Protein AF-A0A6G2VXE1-F1 (afdb_monomer)

Radius of gyration: 20.21 Å; Cα contacts (8 Å, |Δi|>4): 281; chains: 1; bounding box: 48×48×53 Å

Structure (mmCIF, N/CA/C/O backbone):
data_AF-A0A6G2VXE1-F1
#
_entry.id   AF-A0A6G2VXE1-F1
#
loop_
_atom_site.group_PDB
_atom_site.id
_atom_site.type_symbol
_atom_site.label_atom_id
_atom_site.label_alt_id
_atom_site.label_comp_id
_atom_site.label_asym_id
_atom_site.label_entity_id
_atom_site.label_seq_id
_atom_site.pdbx_PDB_ins_code
_atom_site.Cartn_x
_atom_site.Cartn_y
_atom_site.Cartn_z
_atom_site.occupancy
_atom_site.B_iso_or_equiv
_atom_site.auth_seq_id
_atom_site.auth_comp_id
_atom_site.auth_asym_id
_atom_site.auth_atom_id
_atom_site.pdbx_PDB_model_num
ATOM 1 N N . MET A 1 1 ? -18.120 14.292 2.984 1.00 93.12 1 MET A N 1
ATOM 2 C CA . MET A 1 1 ? -17.518 12.989 2.644 1.00 93.12 1 MET A CA 1
ATOM 3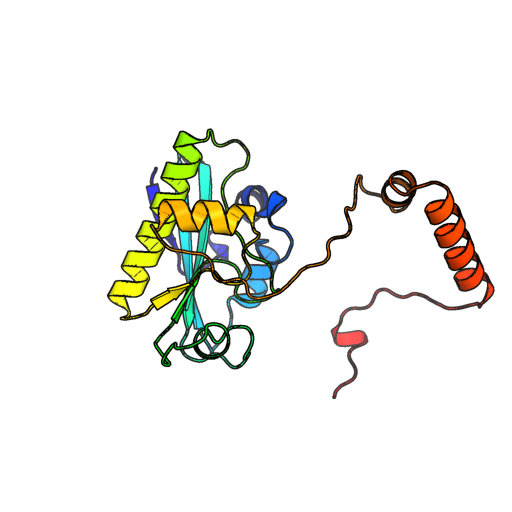 C C . MET A 1 1 ? -18.255 11.910 3.409 1.00 93.12 1 MET A C 1
ATOM 5 O O . MET A 1 1 ? -18.663 12.168 4.535 1.00 93.12 1 MET A O 1
ATOM 9 N N . ILE A 1 2 ? -18.462 10.750 2.797 1.00 96.94 2 ILE A N 1
ATOM 10 C CA . ILE A 1 2 ? -19.141 9.602 3.404 1.00 96.94 2 ILE A CA 1
ATOM 11 C C . ILE A 1 2 ? -18.109 8.487 3.553 1.00 96.94 2 ILE A C 1
ATOM 13 O O . ILE A 1 2 ? -17.524 8.064 2.559 1.00 96.94 2 ILE A O 1
ATOM 17 N N . LEU A 1 3 ? -17.881 8.041 4.788 1.00 98.12 3 LEU A N 1
ATOM 18 C CA . LEU A 1 3 ? -17.031 6.896 5.104 1.00 98.12 3 LEU A CA 1
ATOM 19 C C . LEU A 1 3 ? -17.885 5.623 5.158 1.00 98.12 3 LEU A C 1
ATOM 21 O O . LEU A 1 3 ? -18.927 5.601 5.810 1.00 98.12 3 LEU A O 1
ATOM 25 N N . THR A 1 4 ? -17.414 4.562 4.513 1.00 98.12 4 THR A N 1
ATOM 26 C CA . THR A 1 4 ? -18.026 3.224 4.529 1.00 98.12 4 THR A CA 1
ATOM 27 C C . THR A 1 4 ? -16.961 2.159 4.773 1.00 98.12 4 THR A C 1
ATOM 29 O O . THR A 1 4 ? -15.791 2.378 4.457 1.00 98.12 4 THR A O 1
ATOM 32 N N . LEU A 1 5 ? -17.359 1.024 5.354 1.00 98.31 5 LEU A N 1
ATOM 33 C CA . LEU A 1 5 ? -16.494 -0.133 5.584 1.00 98.31 5 LEU A CA 1
ATOM 34 C C . LEU A 1 5 ? -17.101 -1.363 4.920 1.00 98.31 5 LEU A C 1
ATOM 36 O O . LEU A 1 5 ? -18.142 -1.835 5.376 1.00 98.31 5 LEU A O 1
ATOM 40 N N . LEU A 1 6 ? -16.421 -1.919 3.925 1.00 98.06 6 LEU A N 1
ATOM 41 C CA . LEU A 1 6 ? -16.828 -3.156 3.254 1.00 98.06 6 LEU A CA 1
ATOM 42 C C . LEU A 1 6 ? -16.013 -4.345 3.764 1.00 98.06 6 LEU A C 1
ATOM 44 O O . LEU A 1 6 ? -14.920 -4.160 4.312 1.00 98.06 6 LEU A O 1
ATOM 48 N N . ASP A 1 7 ? -16.567 -5.545 3.627 1.00 97.56 7 ASP A N 1
ATOM 49 C CA . ASP A 1 7 ? -15.892 -6.804 3.964 1.00 97.56 7 ASP A CA 1
ATOM 50 C C . ASP A 1 7 ? -15.227 -7.432 2.725 1.00 97.56 7 ASP A C 1
ATOM 52 O O . ASP A 1 7 ? -14.240 -8.153 2.867 1.00 97.56 7 ASP A O 1
ATOM 56 N N . ASP A 1 8 ? -15.713 -7.114 1.519 1.00 97.44 8 ASP A N 1
ATOM 57 C CA . ASP A 1 8 ? -15.210 -7.670 0.263 1.00 97.44 8 ASP A CA 1
ATOM 58 C C . ASP A 1 8 ? -14.814 -6.568 -0.733 1.00 97.44 8 ASP A C 1
ATOM 60 O O . ASP A 1 8 ? -15.597 -5.677 -1.067 1.00 97.44 8 ASP A O 1
ATOM 64 N N . LEU A 1 9 ? -13.580 -6.628 -1.243 1.00 97.69 9 LEU A N 1
ATOM 65 C CA . LEU A 1 9 ? -13.091 -5.702 -2.264 1.00 97.69 9 LEU A CA 1
ATOM 66 C C . LEU A 1 9 ? -13.820 -5.862 -3.605 1.00 97.69 9 LEU A C 1
ATOM 68 O O . LEU A 1 9 ? -13.831 -4.926 -4.409 1.00 97.69 9 LEU A O 1
ATOM 72 N N . ALA A 1 10 ? -14.430 -7.023 -3.860 1.00 97.06 10 ALA A N 1
ATOM 73 C CA . ALA A 1 10 ? -15.220 -7.265 -5.067 1.00 97.06 10 ALA A CA 1
ATOM 74 C C . ALA A 1 10 ? -16.456 -6.351 -5.166 1.00 97.06 10 ALA A C 1
ATOM 76 O O . ALA A 1 10 ? -16.963 -6.129 -6.264 1.00 97.06 10 ALA A O 1
ATOM 77 N N . GLU A 1 11 ? -16.905 -5.778 -4.045 1.00 97.12 11 GLU A N 1
ATOM 78 C CA . GLU A 1 11 ? -17.983 -4.782 -4.001 1.00 97.12 11 GLU A CA 1
ATOM 79 C C . GLU A 1 11 ? -17.555 -3.406 -4.549 1.00 97.12 11 GLU A C 1
ATOM 81 O O . GLU A 1 11 ? -18.389 -2.519 -4.730 1.00 97.12 11 GLU A O 1
ATOM 86 N N . VAL A 1 12 ? -16.263 -3.212 -4.832 1.00 96.62 12 VAL A N 1
ATOM 87 C CA . VAL A 1 12 ? -15.692 -1.954 -5.324 1.00 96.62 12 VAL A CA 1
ATOM 88 C C . VAL A 1 12 ? -15.218 -2.126 -6.761 1.00 96.62 12 VAL A C 1
ATOM 90 O O . VAL A 1 12 ? -14.523 -3.087 -7.094 1.00 96.62 12 VAL A O 1
ATOM 93 N N . SER A 1 13 ? -15.534 -1.157 -7.622 1.00 96.88 13 SER A N 1
ATOM 94 C CA . SER A 1 13 ? -15.038 -1.133 -8.998 1.00 96.88 13 SER A CA 1
ATOM 95 C C . SER A 1 13 ? -13.508 -1.096 -9.035 1.00 96.88 13 SER A C 1
ATOM 97 O O . SER A 1 13 ? -12.883 -0.175 -8.504 1.00 96.88 13 SER A O 1
ATOM 99 N N . ALA A 1 14 ? -12.901 -2.055 -9.740 1.00 97.50 14 ALA A N 1
ATOM 100 C CA . ALA A 1 14 ? -11.457 -2.076 -9.962 1.00 97.50 14 ALA A CA 1
ATOM 101 C C . ALA A 1 14 ? -10.963 -0.797 -10.652 1.00 97.50 14 ALA A C 1
ATOM 103 O O . ALA A 1 14 ? -9.926 -0.259 -10.281 1.00 97.50 14 ALA A O 1
ATOM 104 N N . ALA A 1 15 ? -11.739 -0.265 -11.603 1.00 96.81 15 ALA A N 1
ATOM 105 C CA . ALA A 1 15 ? -11.384 0.961 -12.310 1.00 96.81 15 ALA A CA 1
ATOM 106 C C . ALA A 1 15 ? -11.363 2.182 -11.376 1.00 96.81 15 ALA A C 1
ATOM 108 O O . ALA A 1 15 ? -10.460 3.008 -11.474 1.00 96.81 15 ALA A O 1
ATOM 109 N N . GLU A 1 16 ? -12.326 2.296 -10.455 1.00 96.25 16 GLU A N 1
ATOM 110 C CA . GLU A 1 16 ? -12.364 3.406 -9.493 1.00 96.25 16 GLU A CA 1
ATOM 111 C C . GLU A 1 16 ? -11.259 3.282 -8.443 1.00 96.25 16 GLU A C 1
ATOM 113 O O . GLU A 1 16 ? -10.602 4.269 -8.110 1.00 96.25 16 GLU A O 1
ATOM 118 N N . TRP A 1 17 ? -11.011 2.064 -7.960 1.00 98.00 17 TRP A N 1
ATOM 119 C CA . TRP A 1 17 ? -9.930 1.786 -7.021 1.00 98.00 17 TRP A CA 1
ATOM 120 C C . TRP A 1 17 ? -8.553 2.083 -7.631 1.00 98.00 17 TRP A C 1
ATOM 122 O O . TRP A 1 17 ? -7.724 2.760 -7.017 1.00 98.00 17 TRP A O 1
ATOM 132 N N . ASP A 1 18 ? -8.311 1.624 -8.860 1.00 97.19 18 ASP A N 1
ATOM 133 C CA . ASP A 1 18 ? -7.010 1.758 -9.518 1.00 97.19 18 ASP A CA 1
ATOM 134 C C . ASP A 1 18 ? -6.685 3.212 -9.901 1.00 97.19 18 ASP A C 1
ATOM 136 O O . ASP A 1 18 ? -5.509 3.571 -9.979 1.00 97.19 18 ASP A O 1
ATOM 140 N N . VAL A 1 19 ? -7.688 4.094 -10.029 1.00 96.12 19 VAL A N 1
ATOM 141 C CA . VAL A 1 19 ? -7.456 5.550 -10.108 1.00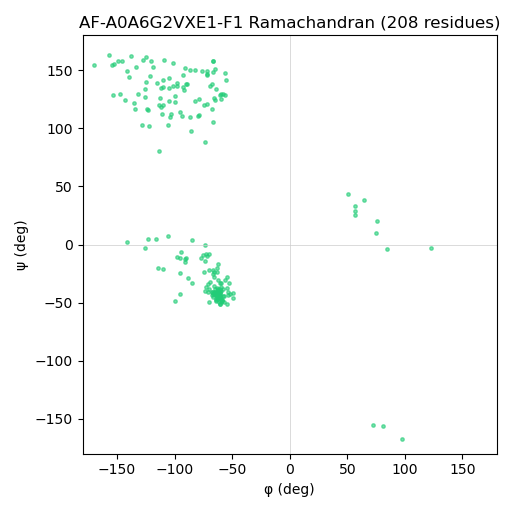 96.12 19 VAL A CA 1
ATOM 142 C C . VAL A 1 19 ? -6.766 6.071 -8.844 1.00 96.12 19 VAL A C 1
ATOM 144 O O . VAL A 1 19 ? -5.886 6.931 -8.942 1.00 96.12 19 VAL A O 1
ATOM 147 N N . LEU A 1 20 ? -7.121 5.554 -7.663 1.00 96.62 20 LEU A N 1
ATOM 148 C CA . LEU A 1 20 ? -6.436 5.914 -6.420 1.00 96.62 20 LEU A CA 1
ATOM 149 C C . LEU A 1 20 ? -5.043 5.274 -6.331 1.00 96.62 20 LEU A C 1
ATOM 151 O O . LEU A 1 20 ? -4.100 5.916 -5.870 1.00 96.62 20 LEU A O 1
ATOM 155 N N . ALA A 1 21 ? -4.914 4.015 -6.761 1.00 94.88 21 ALA A N 1
ATOM 156 C CA . ALA A 1 21 ? -3.673 3.241 -6.663 1.00 94.88 21 ALA A CA 1
ATOM 157 C C . ALA A 1 21 ? -2.609 3.615 -7.711 1.00 94.88 21 ALA A C 1
ATOM 159 O O . ALA A 1 21 ? -1.449 3.220 -7.582 1.00 94.88 21 ALA A O 1
ATOM 160 N N . ALA A 1 22 ? -2.964 4.402 -8.731 1.00 87.88 22 ALA A N 1
ATOM 161 C CA . ALA A 1 22 ? -2.069 4.766 -9.831 1.00 87.88 22 ALA A CA 1
ATOM 162 C C . ALA A 1 22 ? -0.727 5.369 -9.371 1.00 87.88 22 ALA A C 1
ATOM 164 O O . ALA A 1 22 ? 0.300 5.143 -10.008 1.00 87.88 22 ALA A O 1
ATOM 165 N N . SER A 1 23 ? -0.717 6.115 -8.261 1.00 80.81 23 SER A N 1
ATOM 166 C CA . SER A 1 23 ? 0.495 6.737 -7.704 1.00 80.81 23 SER A CA 1
ATOM 167 C C . SER A 1 23 ? 1.237 5.870 -6.681 1.00 80.81 23 SER A C 1
ATOM 169 O O . SER A 1 23 ? 2.370 6.194 -6.323 1.00 80.81 23 SER A O 1
ATOM 171 N N . THR A 1 24 ? 0.625 4.784 -6.206 1.00 82.81 24 THR A N 1
ATOM 172 C CA . THR A 1 24 ? 1.149 3.943 -5.117 1.00 82.81 24 THR A CA 1
ATOM 173 C C . THR A 1 24 ? 1.620 2.569 -5.603 1.00 82.81 24 THR A C 1
ATOM 175 O O . THR A 1 24 ? 2.484 1.959 -4.974 1.00 82.81 24 THR A O 1
ATOM 178 N N . GLY A 1 25 ? 1.144 2.126 -6.771 1.00 86.50 25 GLY A N 1
ATOM 179 C CA . GLY A 1 25 ? 1.689 0.997 -7.520 1.00 86.50 25 GLY A CA 1
ATOM 180 C C . GLY A 1 25 ? 0.957 -0.331 -7.314 1.00 86.50 25 GLY A C 1
ATOM 181 O O . GLY A 1 25 ? -0.147 -0.403 -6.778 1.00 86.50 25 GLY A O 1
ATOM 182 N N . LEU A 1 26 ? 1.590 -1.414 -7.781 1.00 92.19 26 LEU A N 1
ATOM 183 C CA . LEU A 1 26 ? 0.997 -2.755 -7.882 1.00 92.19 26 LEU A CA 1
ATOM 184 C C . LEU A 1 26 ? 0.394 -3.260 -6.565 1.00 92.19 26 LEU A C 1
ATOM 186 O O . LEU A 1 26 ? -0.700 -3.816 -6.580 1.00 92.19 26 LEU A O 1
ATOM 190 N N . TYR A 1 27 ? 1.086 -3.064 -5.443 1.00 95.06 27 TYR A N 1
ATOM 191 C CA . TYR A 1 27 ? 0.739 -3.685 -4.159 1.00 95.06 27 TYR A CA 1
ATOM 192 C C . TYR A 1 27 ? -0.513 -3.114 -3.487 1.00 95.06 27 TYR A C 1
ATOM 194 O O . TYR A 1 27 ? -1.015 -3.679 -2.515 1.00 95.06 27 TYR A O 1
ATOM 202 N N . LEU A 1 28 ? -1.028 -2.009 -4.019 1.00 96.19 28 LEU A N 1
ATOM 203 C CA . LEU A 1 28 ? -2.309 -1.431 -3.637 1.00 96.19 28 LEU A CA 1
ATOM 204 C C . LEU A 1 28 ? -3.319 -1.440 -4.789 1.00 96.19 28 LEU A C 1
ATOM 206 O O . LEU A 1 28 ? -4.412 -0.914 -4.616 1.00 96.19 28 LEU A O 1
ATOM 210 N N . SER A 1 29 ? -2.988 -2.033 -5.941 1.00 97.00 29 SER A N 1
ATOM 211 C CA . SER A 1 29 ? -3.958 -2.224 -7.026 1.00 97.00 29 SER A CA 1
ATOM 212 C C . SER A 1 29 ? -5.078 -3.167 -6.597 1.00 97.00 29 SER A C 1
ATOM 214 O O . SER A 1 29 ? -4.860 -4.076 -5.786 1.00 97.00 29 SER A O 1
ATOM 216 N N . HIS A 1 30 ? -6.261 -2.982 -7.181 1.00 98.00 30 HIS A N 1
ATOM 217 C CA . HIS A 1 30 ? -7.447 -3.775 -6.860 1.00 98.00 30 HIS A CA 1
ATOM 218 C C . HIS A 1 30 ? -7.171 -5.273 -7.010 1.00 98.00 30 HIS A C 1
ATOM 220 O O . HIS A 1 30 ? -7.325 -6.040 -6.063 1.00 98.00 30 HIS A O 1
ATOM 226 N N . ARG A 1 31 ? -6.626 -5.672 -8.166 1.00 96.44 31 ARG A N 1
ATOM 227 C CA . ARG A 1 31 ? -6.310 -7.075 -8.478 1.00 96.44 31 ARG A CA 1
ATOM 228 C C . ARG A 1 31 ? -5.319 -7.718 -7.506 1.00 96.44 31 ARG A C 1
ATOM 230 O O . ARG A 1 31 ? -5.445 -8.904 -7.217 1.00 96.44 31 ARG A O 1
ATOM 237 N N . TRP A 1 32 ? -4.328 -6.965 -7.020 1.00 96.62 32 TRP A N 1
ATOM 238 C CA . TRP A 1 32 ? -3.351 -7.492 -6.066 1.00 96.62 32 TRP A CA 1
ATOM 239 C C . TRP A 1 32 ? -4.017 -7.719 -4.716 1.00 96.62 32 TRP A C 1
ATOM 241 O O . TRP A 1 32 ? -3.934 -8.809 -4.161 1.00 96.62 32 TRP A O 1
ATOM 251 N N . LEU A 1 33 ? -4.738 -6.716 -4.215 1.00 97.25 33 LEU A N 1
ATOM 252 C CA . LEU A 1 33 ? -5.429 -6.815 -2.934 1.00 97.25 33 LEU A CA 1
ATOM 253 C C . LEU A 1 33 ? -6.515 -7.898 -2.946 1.00 97.25 33 LEU A C 1
ATOM 255 O O . LEU A 1 33 ? -6.628 -8.629 -1.968 1.00 97.25 33 LEU A O 1
ATOM 259 N N . ALA A 1 34 ? -7.240 -8.063 -4.055 1.00 97.25 34 ALA A N 1
ATOM 260 C CA . ALA A 1 34 ? -8.223 -9.131 -4.225 1.00 97.25 34 ALA A CA 1
ATOM 261 C C . ALA A 1 34 ? -7.571 -10.523 -4.160 1.00 97.25 34 ALA A C 1
ATOM 263 O O . ALA A 1 34 ? -8.094 -11.419 -3.503 1.00 97.25 34 ALA A O 1
ATOM 264 N N . ALA A 1 35 ? -6.394 -10.699 -4.773 1.00 95.00 35 ALA A N 1
ATOM 265 C CA . ALA A 1 35 ? -5.638 -11.949 -4.680 1.00 95.00 35 ALA A CA 1
ATOM 266 C C . ALA A 1 35 ? -5.124 -12.231 -3.254 1.00 95.00 35 ALA A C 1
ATOM 268 O O . ALA A 1 35 ? -4.974 -13.391 -2.877 1.00 95.00 35 ALA A O 1
ATOM 269 N N . GLN A 1 36 ? -4.878 -11.184 -2.457 1.00 94.25 36 GLN A N 1
ATOM 270 C CA . GLN A 1 36 ? -4.427 -11.301 -1.067 1.00 94.25 36 GLN A CA 1
ATOM 271 C C . GLN A 1 36 ? -5.561 -11.374 -0.033 1.00 94.25 36 GLN A C 1
ATOM 273 O O . GLN A 1 36 ? -5.274 -11.659 1.128 1.00 94.25 36 GLN A O 1
ATOM 278 N N . GLN A 1 37 ? -6.812 -11.094 -0.412 1.00 95.88 37 GLN A N 1
ATOM 279 C CA . GLN A 1 37 ? -7.956 -11.061 0.507 1.00 95.88 37 GLN A CA 1
ATOM 280 C C . GLN A 1 37 ? -8.216 -12.419 1.190 1.00 95.88 37 GLN A C 1
ATOM 282 O O . GLN A 1 37 ? -8.466 -12.417 2.398 1.00 95.88 37 GLN A O 1
ATOM 287 N N . PRO A 1 38 ? -8.126 -13.578 0.499 1.00 94.88 38 PRO A N 1
ATOM 288 C CA . PRO A 1 38 ? -8.213 -14.882 1.150 1.00 94.88 38 PRO A CA 1
ATOM 289 C C . PRO A 1 38 ? -6.927 -15.181 1.938 1.00 94.88 38 PRO A C 1
ATOM 291 O O . PRO A 1 38 ? -5.989 -15.791 1.427 1.00 94.88 38 PRO A O 1
ATOM 294 N N . ASP A 1 39 ? -6.873 -14.754 3.199 1.00 93.62 39 ASP A N 1
ATOM 295 C CA . ASP A 1 39 ? -5.738 -15.005 4.092 1.00 93.62 39 ASP A CA 1
ATOM 296 C C . ASP A 1 39 ? -6.237 -15.474 5.475 1.00 93.62 39 ASP A C 1
ATOM 298 O O . ASP A 1 39 ? -6.902 -14.714 6.175 1.00 93.62 39 ASP A O 1
ATOM 302 N N . PRO A 1 40 ? -5.919 -16.705 5.923 1.00 95.69 40 PRO A N 1
ATOM 303 C CA . PRO A 1 40 ? -6.376 -17.217 7.220 1.00 95.69 40 PRO A CA 1
ATOM 304 C C . PRO A 1 40 ? -5.706 -16.532 8.422 1.00 95.69 40 PRO A C 1
ATOM 306 O O . PRO A 1 40 ? -6.073 -16.793 9.566 1.00 95.69 40 PRO A O 1
ATOM 309 N N . THR A 1 41 ? -4.697 -15.691 8.189 1.00 97.00 41 THR A N 1
ATOM 310 C CA . THR A 1 41 ? -3.886 -15.066 9.240 1.00 97.00 41 THR A CA 1
ATOM 311 C C . THR A 1 41 ? -4.370 -13.662 9.624 1.00 97.00 41 THR A C 1
ATOM 313 O O . THR A 1 41 ? -3.949 -13.122 10.650 1.00 97.00 41 THR A O 1
ATOM 316 N N . ALA A 1 42 ? -5.275 -13.065 8.844 1.00 97.06 42 ALA A N 1
ATOM 317 C CA . ALA A 1 42 ? -5.852 -11.757 9.134 1.00 97.06 42 ALA A CA 1
ATOM 318 C C . ALA A 1 42 ? -7.255 -11.605 8.541 1.00 97.06 42 ALA A C 1
ATOM 320 O O . ALA A 1 42 ? -7.586 -12.201 7.524 1.00 97.06 42 ALA A O 1
ATOM 321 N N . ARG A 1 43 ? -8.055 -10.723 9.136 1.00 96.88 43 ARG A N 1
ATOM 322 C CA . ARG A 1 43 ? -9.332 -10.274 8.567 1.00 96.88 43 ARG A CA 1
ATOM 323 C C . ARG A 1 43 ? -9.169 -8.871 8.018 1.00 96.88 43 ARG A C 1
ATOM 325 O O . ARG A 1 43 ? -8.590 -8.027 8.695 1.00 96.88 43 ARG A O 1
ATOM 332 N N . VAL A 1 44 ? -9.677 -8.611 6.821 1.00 98.19 44 VAL A N 1
ATOM 333 C CA . VAL A 1 44 ? -9.582 -7.297 6.181 1.00 98.19 44 VAL A CA 1
ATOM 334 C C . VAL A 1 44 ? -10.942 -6.616 6.122 1.00 98.19 44 VAL A C 1
ATOM 336 O O . VAL A 1 44 ? -11.961 -7.260 5.901 1.00 98.19 44 VAL A O 1
ATOM 339 N N . ARG A 1 45 ? -10.940 -5.301 6.331 1.00 98.25 45 ARG A N 1
ATOM 340 C CA . ARG A 1 45 ? -12.040 -4.394 5.995 1.00 98.25 45 ARG A CA 1
ATOM 341 C C . ARG A 1 45 ? -11.534 -3.342 5.033 1.00 98.25 45 ARG A C 1
ATOM 343 O O . ARG A 1 45 ? -10.404 -2.885 5.171 1.00 98.25 45 ARG A O 1
ATOM 350 N N . TYR A 1 46 ? -12.366 -2.904 4.107 1.00 98.50 46 TYR A N 1
ATOM 351 C CA . TYR A 1 46 ? -12.012 -1.849 3.164 1.00 98.50 46 TYR A CA 1
ATOM 352 C C . TYR A 1 46 ? -12.700 -0.559 3.588 1.00 98.50 46 TYR A C 1
ATOM 354 O O . TYR A 1 46 ? -13.921 -0.454 3.505 1.00 98.50 46 TYR A O 1
ATOM 362 N N . ALA A 1 47 ? -11.928 0.410 4.079 1.00 98.69 47 ALA A N 1
ATOM 363 C CA . ALA A 1 47 ? -12.417 1.758 4.335 1.00 98.69 47 ALA A CA 1
ATOM 364 C C . ALA A 1 47 ? -12.472 2.526 3.019 1.00 98.69 47 ALA A C 1
ATOM 366 O O . ALA A 1 47 ? -11.457 2.618 2.330 1.00 98.69 47 ALA A O 1
ATOM 367 N N . LEU A 1 48 ? -13.634 3.086 2.687 1.00 98.56 48 LEU A N 1
ATOM 368 C CA . LEU A 1 48 ? -13.840 3.899 1.490 1.00 98.56 48 LEU A CA 1
ATOM 369 C C . LEU A 1 48 ? -14.433 5.245 1.861 1.00 98.56 48 LEU A C 1
ATOM 371 O O . LEU A 1 48 ? -15.415 5.317 2.603 1.00 98.56 48 LEU A O 1
ATOM 375 N N . VAL A 1 49 ? -13.867 6.300 1.291 1.00 98.62 49 VAL A N 1
ATOM 376 C CA . VAL A 1 49 ? -14.344 7.670 1.443 1.00 98.62 49 VAL A CA 1
ATOM 377 C C . VAL A 1 49 ? -14.890 8.132 0.104 1.00 98.62 49 VAL A C 1
ATOM 379 O O . VAL A 1 49 ? -14.148 8.227 -0.874 1.00 98.62 49 VAL A O 1
ATOM 382 N N . HIS A 1 50 ? -16.180 8.449 0.080 1.00 98.06 50 HIS A N 1
ATOM 383 C CA . HIS A 1 50 ? -16.856 9.000 -1.085 1.00 98.06 50 HIS A CA 1
ATOM 384 C C . HIS A 1 50 ? -17.122 10.496 -0.919 1.00 98.06 50 HIS A C 1
ATOM 386 O O . HIS A 1 50 ? -17.475 10.979 0.164 1.00 98.06 50 HIS A O 1
ATOM 392 N N . ASP A 1 51 ? -16.995 11.234 -2.014 1.00 96.44 51 ASP A N 1
ATOM 393 C CA . ASP A 1 51 ? -17.324 12.651 -2.101 1.00 96.44 51 ASP A CA 1
ATOM 394 C C . ASP A 1 51 ? -18.117 12.928 -3.376 1.00 96.44 51 ASP A C 1
ATOM 396 O O . ASP A 1 51 ? -17.669 12.600 -4.472 1.00 96.44 51 ASP A O 1
ATOM 400 N N . GLY A 1 52 ? -19.329 13.471 -3.238 1.00 92.94 52 GLY A N 1
ATOM 401 C CA . GLY A 1 52 ? -20.229 13.668 -4.380 1.00 92.94 52 GLY A CA 1
ATOM 402 C C . GLY A 1 52 ? -20.534 12.383 -5.166 1.00 92.94 52 GLY A C 1
ATOM 403 O O . GLY A 1 52 ? -20.752 12.453 -6.368 1.00 92.94 52 GLY A O 1
ATOM 404 N N . GLY A 1 53 ? -20.501 11.215 -4.513 1.00 92.06 53 GLY A N 1
ATOM 405 C CA . GLY A 1 53 ? -20.694 9.908 -5.155 1.00 92.06 53 GLY A CA 1
ATOM 406 C C . GLY A 1 53 ? -19.437 9.304 -5.789 1.00 92.06 53 GLY A C 1
ATOM 407 O O . GLY A 1 53 ? -19.489 8.166 -6.235 1.00 92.06 53 GLY A O 1
ATOM 408 N N . HIS A 1 54 ? -18.303 10.009 -5.791 1.00 95.19 54 HIS A N 1
ATOM 409 C CA . HIS A 1 54 ? -17.039 9.492 -6.314 1.00 95.19 54 HIS A CA 1
ATOM 410 C C . HIS A 1 54 ? -16.148 8.958 -5.200 1.00 95.19 54 HIS A C 1
ATOM 412 O O . HIS A 1 54 ? -16.017 9.589 -4.149 1.00 95.19 54 HIS A O 1
ATOM 418 N N . LEU A 1 55 ? -15.488 7.828 -5.449 1.00 97.88 55 LEU A N 1
ATOM 419 C CA . LEU A 1 55 ? -14.468 7.300 -4.555 1.00 97.88 55 LEU A CA 1
ATOM 420 C C . LEU A 1 55 ? -13.243 8.233 -4.552 1.00 97.88 55 LEU A C 1
ATOM 422 O O . LEU A 1 55 ? -12.588 8.424 -5.578 1.00 97.88 55 LEU A O 1
ATOM 426 N N . VAL A 1 56 ? -12.937 8.829 -3.397 1.00 98.06 56 VAL A N 1
ATOM 427 C CA . VAL A 1 56 ? -11.840 9.801 -3.249 1.00 98.06 56 VAL A CA 1
ATOM 428 C C . VAL A 1 56 ? -10.708 9.330 -2.349 1.00 98.06 56 VAL A C 1
ATOM 430 O O . VAL A 1 56 ? -9.601 9.860 -2.452 1.00 98.06 56 VAL A O 1
ATOM 433 N N . ALA A 1 57 ? -10.950 8.349 -1.482 1.00 98.38 57 ALA A N 1
ATOM 434 C CA . ALA A 1 57 ? -9.895 7.713 -0.708 1.00 98.38 57 ALA A CA 1
ATOM 435 C C . ALA A 1 57 ? -10.268 6.291 -0.304 1.00 98.38 57 ALA A C 1
ATOM 437 O O . ALA A 1 57 ? -11.451 5.978 -0.162 1.00 98.38 57 ALA A O 1
ATOM 438 N N . ALA A 1 58 ? -9.260 5.452 -0.083 1.00 98.44 58 ALA A N 1
ATOM 439 C CA . ALA A 1 58 ? -9.461 4.099 0.402 1.00 98.44 58 ALA A CA 1
ATOM 440 C C . ALA A 1 58 ? -8.290 3.597 1.259 1.00 98.44 58 ALA A C 1
ATOM 442 O O . ALA A 1 58 ? -7.157 4.072 1.155 1.00 98.44 58 ALA A O 1
ATOM 443 N N . ALA A 1 59 ? -8.553 2.607 2.104 1.00 98.12 59 ALA A N 1
ATOM 444 C CA . ALA A 1 59 ? -7.511 1.834 2.765 1.00 98.12 59 ALA A CA 1
ATOM 445 C C . ALA A 1 59 ? -8.029 0.432 3.112 1.00 98.12 59 ALA A C 1
ATOM 447 O O . ALA A 1 59 ? -9.072 0.324 3.761 1.00 98.12 59 ALA A O 1
ATOM 448 N N . PRO A 1 60 ? -7.318 -0.647 2.743 1.00 98.25 60 PRO A N 1
ATOM 449 C CA . PRO A 1 60 ? -7.531 -1.932 3.390 1.00 98.25 60 PRO A CA 1
ATOM 450 C C . PRO A 1 60 ? -7.017 -1.865 4.839 1.00 98.25 60 PRO A C 1
ATOM 452 O O . PRO A 1 60 ? -5.947 -1.316 5.102 1.00 98.25 60 PRO A O 1
ATOM 455 N N . LEU A 1 61 ? -7.786 -2.407 5.777 1.00 98.69 61 LEU A N 1
ATOM 456 C CA . LEU A 1 61 ? -7.522 -2.421 7.213 1.00 98.69 61 LEU A CA 1
ATOM 457 C C . LEU A 1 61 ? -7.494 -3.876 7.682 1.00 98.69 61 LEU A C 1
ATOM 459 O O . LEU A 1 61 ? -8.537 -4.513 7.831 1.00 98.69 61 LEU A O 1
ATOM 463 N N . TYR A 1 62 ? -6.296 -4.411 7.882 1.00 98.62 62 TYR A N 1
ATOM 464 C CA . TYR A 1 62 ? -6.072 -5.802 8.256 1.00 98.62 62 TYR A CA 1
ATOM 465 C C . TYR A 1 62 ? -5.974 -5.936 9.771 1.00 98.62 62 TYR A C 1
ATOM 467 O O . TYR A 1 62 ? -4.985 -5.520 10.371 1.00 98.62 62 TYR A O 1
ATOM 475 N N . LEU A 1 63 ? -6.966 -6.565 10.390 1.00 98.25 63 LEU A N 1
ATOM 476 C CA . LEU A 1 63 ? -6.870 -7.039 11.762 1.00 98.25 63 LEU A CA 1
ATOM 477 C C . LEU A 1 63 ? -6.086 -8.351 11.781 1.00 98.25 63 LEU A C 1
ATOM 479 O O . LEU A 1 63 ? -6.553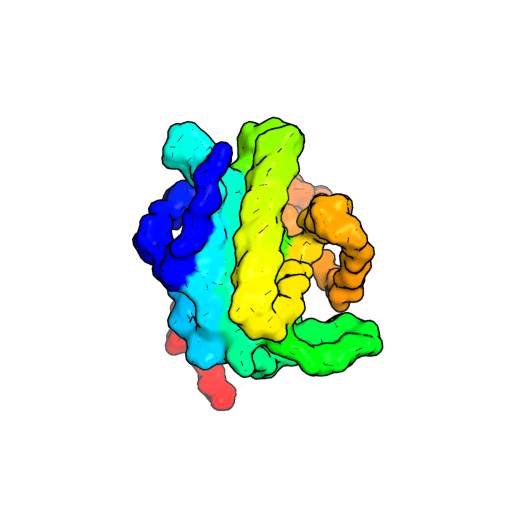 -9.375 11.279 1.00 98.25 63 LEU A O 1
ATOM 483 N N . ILE A 1 64 ? -4.892 -8.307 12.359 1.00 97.94 64 ILE A N 1
ATOM 484 C CA . ILE A 1 64 ? -3.967 -9.435 12.367 1.00 97.94 64 ILE A CA 1
ATOM 485 C C . ILE A 1 64 ? -4.345 -10.401 13.489 1.00 97.94 64 ILE A C 1
ATOM 487 O O . ILE A 1 64 ? -4.398 -10.015 14.661 1.00 97.94 64 ILE A O 1
ATOM 491 N N . ASP A 1 65 ? -4.585 -11.660 13.126 1.00 96.06 65 ASP A N 1
ATOM 492 C CA . ASP A 1 65 ? -4.782 -12.749 14.082 1.00 96.06 65 ASP A CA 1
ATOM 493 C C . ASP A 1 65 ? -3.453 -13.499 14.303 1.00 96.06 65 ASP A C 1
ATOM 495 O O . ASP A 1 65 ? -3.062 -13.748 15.442 1.00 96.06 65 ASP A O 1
ATOM 499 N N . THR A 1 66 ? -2.695 -13.761 13.232 1.00 95.62 66 THR A N 1
ATOM 500 C CA . THR A 1 66 ? -1.299 -14.233 13.278 1.00 95.62 66 THR A CA 1
ATOM 501 C C . THR A 1 66 ? -0.480 -13.565 12.169 1.00 95.62 66 THR A C 1
ATOM 503 O O . THR A 1 66 ? -1.009 -13.227 11.117 1.00 95.62 66 THR A O 1
ATOM 506 N N . GLU A 1 67 ? 0.819 -13.339 12.369 1.00 96.38 67 GLU A N 1
ATOM 507 C CA . GLU A 1 67 ? 1.686 -12.813 11.305 1.00 96.38 67 GLU A CA 1
ATOM 508 C C . GLU A 1 67 ? 2.921 -13.704 11.147 1.00 96.38 67 GLU A C 1
ATOM 510 O O . GLU A 1 67 ? 3.827 -13.637 11.983 1.00 96.38 67 GLU A O 1
ATOM 515 N N . PRO A 1 68 ? 2.962 -14.562 10.108 1.00 94.62 68 PRO A N 1
ATOM 516 C CA . PRO A 1 68 ? 4.107 -15.435 9.870 1.00 94.62 68 PRO A CA 1
ATOM 517 C C . PRO A 1 68 ? 5.311 -14.677 9.301 1.00 94.62 68 PRO A C 1
ATOM 519 O O . PRO A 1 68 ? 6.445 -15.131 9.448 1.00 94.62 68 PRO A O 1
ATOM 522 N N . ASN A 1 69 ? 5.097 -13.525 8.658 1.00 95.12 69 ASN A N 1
ATOM 523 C CA . ASN A 1 69 ? 6.178 -12.752 8.070 1.00 95.12 69 ASN A CA 1
ATOM 524 C C . ASN A 1 69 ? 6.782 -11.805 9.113 1.00 95.12 69 ASN A C 1
ATOM 526 O O . ASN A 1 69 ? 6.164 -10.806 9.478 1.00 95.12 69 ASN A O 1
ATOM 530 N N . ALA A 1 70 ? 8.015 -12.075 9.555 1.00 94.81 70 ALA A N 1
ATOM 531 C CA . ALA A 1 70 ? 8.730 -11.220 10.509 1.00 94.81 70 ALA A CA 1
ATOM 532 C C . ALA A 1 70 ? 8.818 -9.753 10.055 1.00 94.81 70 ALA A C 1
ATOM 534 O O . ALA A 1 70 ? 8.797 -8.845 10.880 1.00 94.81 70 ALA A O 1
ATOM 535 N N . LEU A 1 71 ? 8.804 -9.518 8.741 1.00 94.88 71 LEU A N 1
ATOM 536 C CA . LEU A 1 71 ? 8.801 -8.188 8.143 1.00 94.88 71 LEU A CA 1
ATOM 537 C C . LEU A 1 71 ? 7.447 -7.459 8.264 1.00 94.88 71 LEU A C 1
ATOM 539 O O . LEU A 1 71 ? 7.318 -6.331 7.829 1.00 94.88 71 LEU A O 1
ATOM 543 N N . TYR A 1 72 ? 6.419 -8.049 8.867 1.00 95.81 72 TYR A N 1
ATOM 544 C CA . TYR A 1 72 ? 5.164 -7.360 9.204 1.00 95.81 72 TYR A CA 1
ATOM 545 C C . TYR A 1 72 ? 4.833 -7.439 10.704 1.00 95.81 72 TYR A C 1
ATOM 547 O O . TYR A 1 72 ? 3.789 -6.949 11.143 1.00 95.81 72 TYR A O 1
ATOM 555 N N . ARG A 1 73 ? 5.733 -8.009 11.518 1.00 95.94 73 ARG A N 1
ATOM 556 C CA . ARG A 1 73 ? 5.601 -8.064 12.979 1.00 95.94 73 ARG A CA 1
ATOM 557 C C . ARG A 1 73 ? 6.155 -6.783 13.593 1.00 95.94 73 ARG A C 1
ATOM 559 O O . ARG A 1 73 ? 7.353 -6.654 13.810 1.00 95.94 73 ARG A O 1
ATOM 566 N N . VAL A 1 74 ? 5.270 -5.835 13.894 1.00 95.31 74 VAL A N 1
ATOM 567 C CA . VAL A 1 74 ? 5.622 -4.506 14.434 1.00 95.31 74 VAL A CA 1
ATOM 568 C C . VAL A 1 74 ? 6.588 -4.581 15.621 1.00 95.31 74 VAL A C 1
ATOM 570 O O . VAL A 1 74 ? 7.530 -3.797 15.684 1.00 95.31 74 VAL A O 1
ATOM 573 N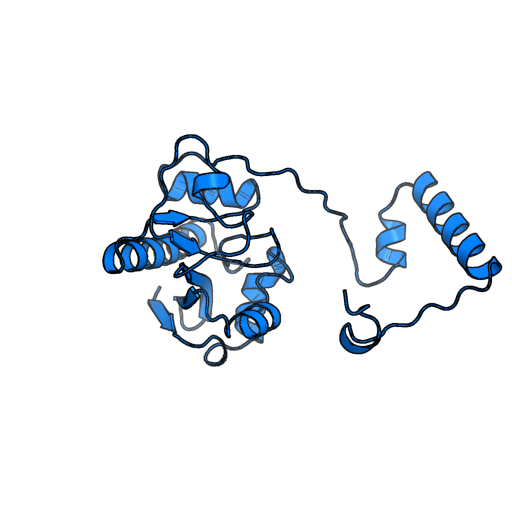 N . GLN A 1 75 ? 6.383 -5.526 16.540 1.00 93.94 75 GLN A N 1
ATOM 574 C CA . GLN A 1 75 ? 7.227 -5.701 17.723 1.00 93.94 75 GLN A CA 1
ATOM 575 C C . GLN A 1 75 ? 8.684 -6.082 17.409 1.00 93.94 75 GLN A C 1
ATOM 577 O O . GLN A 1 75 ? 9.563 -5.810 18.219 1.00 93.94 75 GLN A O 1
ATOM 582 N N . ASP A 1 76 ? 8.942 -6.677 16.242 1.00 94.62 76 ASP A N 1
ATOM 583 C CA . ASP A 1 76 ? 10.297 -7.014 15.794 1.00 94.62 76 ASP A CA 1
ATOM 584 C C . ASP A 1 76 ? 10.936 -5.851 15.026 1.00 94.62 76 ASP A C 1
ATOM 586 O O . ASP A 1 76 ? 12.156 -5.706 15.002 1.00 94.62 76 ASP A O 1
ATOM 590 N N . LEU A 1 77 ? 10.104 -5.035 14.375 1.00 93.94 77 LEU A N 1
ATOM 591 C CA . LEU A 1 77 ? 10.529 -3.934 13.514 1.00 93.94 77 LEU A CA 1
ATOM 592 C C . LEU A 1 77 ? 10.805 -2.643 14.287 1.00 93.94 77 LEU A C 1
ATOM 594 O O . LEU A 1 77 ? 11.658 -1.854 13.886 1.00 93.94 77 LEU A O 1
ATOM 598 N N . VAL A 1 78 ? 10.059 -2.398 15.365 1.00 91.12 78 VAL A N 1
ATOM 599 C CA . VAL A 1 78 ? 10.118 -1.151 16.131 1.00 91.12 78 VAL A CA 1
ATOM 600 C C . VAL A 1 78 ? 10.736 -1.430 17.506 1.00 91.12 78 VAL A C 1
ATOM 602 O O . VAL A 1 78 ? 10.104 -2.094 18.332 1.00 91.12 78 VAL A O 1
ATOM 605 N N . PRO A 1 79 ? 11.946 -0.908 17.793 1.00 87.19 79 PRO A N 1
ATOM 606 C CA . PRO A 1 79 ? 12.630 -1.148 19.060 1.00 87.19 79 PRO A CA 1
ATOM 607 C C . PRO A 1 79 ? 11.794 -0.767 20.287 1.00 87.19 79 PRO A C 1
ATOM 609 O O . PRO A 1 79 ? 11.097 0.248 20.299 1.00 87.19 79 PRO A O 1
ATOM 612 N N . GLY A 1 80 ? 11.895 -1.574 21.346 1.00 89.12 80 GLY A N 1
ATOM 613 C CA . GLY A 1 80 ? 11.236 -1.308 22.630 1.00 89.12 80 GLY A CA 1
ATOM 614 C C . GLY A 1 80 ? 9.726 -1.567 22.649 1.00 89.12 80 GLY A C 1
ATOM 615 O O . GLY A 1 80 ? 9.061 -1.197 23.616 1.00 89.12 80 GLY A O 1
ATOM 616 N N . ARG A 1 81 ? 9.164 -2.194 21.608 1.00 89.62 81 ARG A N 1
ATOM 617 C CA . ARG A 1 81 ? 7.747 -2.571 21.572 1.00 89.62 81 ARG A CA 1
ATOM 618 C C . ARG A 1 81 ? 7.519 -3.958 22.157 1.00 89.62 81 ARG A C 1
ATOM 620 O O . ARG A 1 81 ? 8.250 -4.902 21.880 1.00 89.62 81 ARG A O 1
ATOM 627 N N . THR A 1 82 ? 6.459 -4.081 22.946 1.00 91.88 82 THR A N 1
ATOM 628 C CA . THR A 1 82 ? 5.933 -5.376 23.375 1.00 91.88 82 THR A CA 1
ATOM 629 C C . THR A 1 82 ? 4.943 -5.907 22.334 1.00 91.88 82 THR A C 1
ATOM 631 O O . THR 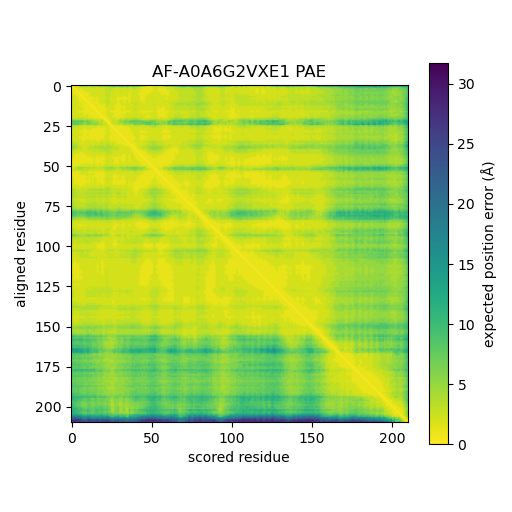A 1 82 ? 4.283 -5.111 21.659 1.00 91.88 82 THR A O 1
ATOM 634 N N . PRO A 1 83 ? 4.811 -7.238 22.183 1.00 92.62 83 PRO A N 1
ATOM 635 C CA . PRO A 1 83 ? 3.789 -7.818 21.322 1.00 92.62 83 PRO A CA 1
ATOM 636 C C . PRO A 1 83 ? 2.389 -7.334 21.717 1.00 92.62 83 PRO A C 1
ATOM 638 O O . PRO A 1 83 ? 1.989 -7.429 22.878 1.00 92.62 83 PRO A O 1
ATOM 641 N N . ALA A 1 84 ? 1.639 -6.845 20.736 1.00 94.00 84 ALA A N 1
ATOM 642 C CA . ALA A 1 84 ? 0.252 -6.431 20.879 1.00 94.00 84 ALA A CA 1
ATOM 643 C C . ALA A 1 84 ? -0.544 -6.908 19.665 1.00 94.00 84 ALA A C 1
ATOM 645 O O . ALA A 1 84 ? 0.023 -7.230 18.619 1.00 94.00 84 ALA A O 1
ATOM 646 N N . ARG A 1 85 ? -1.872 -6.943 19.794 1.00 96.69 85 ARG A N 1
ATOM 647 C CA . ARG A 1 85 ? -2.721 -7.157 18.627 1.00 96.69 85 ARG A CA 1
ATOM 648 C C . ARG A 1 85 ? -2.545 -5.978 17.675 1.00 96.69 85 ARG A C 1
ATOM 650 O O . ARG A 1 85 ? -2.588 -4.829 18.110 1.00 96.69 85 ARG A O 1
ATOM 657 N N . THR A 1 86 ? -2.369 -6.264 16.393 1.00 98.00 86 THR A N 1
ATOM 658 C CA . THR A 1 86 ? -2.018 -5.253 15.394 1.00 98.00 86 THR A CA 1
ATOM 659 C C . THR A 1 86 ? -3.137 -5.098 14.379 1.00 98.00 86 THR A C 1
ATOM 661 O O . THR A 1 86 ? -3.724 -6.081 13.927 1.00 98.00 86 THR A O 1
ATOM 664 N N . LEU A 1 87 ? -3.407 -3.852 14.007 1.00 98.56 87 LEU A N 1
ATOM 665 C CA . LEU A 1 87 ? -4.172 -3.501 12.822 1.00 98.56 87 LEU A CA 1
ATOM 666 C C . LEU A 1 87 ? -3.212 -2.863 11.815 1.00 98.56 87 LEU A C 1
ATOM 668 O O . LEU A 1 87 ? -2.582 -1.852 12.114 1.00 98.56 87 LEU A O 1
ATOM 672 N N . LEU A 1 88 ? -3.070 -3.448 10.631 1.00 98.38 88 LEU A N 1
ATOM 673 C CA . LEU A 1 88 ? -2.246 -2.879 9.565 1.00 98.38 88 LEU A CA 1
ATOM 674 C C . LEU A 1 88 ? -3.132 -2.159 8.556 1.00 98.38 88 LEU A C 1
ATOM 676 O O . LEU A 1 88 ? -4.035 -2.765 7.984 1.00 98.38 88 LEU A O 1
ATOM 680 N N . ALA A 1 89 ? -2.866 -0.876 8.335 1.00 98.31 89 ALA A N 1
ATOM 681 C CA . ALA A 1 89 ? -3.558 -0.079 7.334 1.00 98.31 89 ALA A CA 1
ATOM 682 C C . ALA A 1 89 ? -2.728 0.011 6.043 1.00 98.31 89 ALA A C 1
ATOM 684 O O . ALA A 1 89 ? -1.507 0.206 6.071 1.00 98.31 89 ALA A O 1
ATOM 685 N N . GLY A 1 90 ? -3.395 -0.148 4.901 1.00 96.81 90 GLY A N 1
ATOM 686 C CA . GLY A 1 90 ? -2.751 -0.217 3.594 1.00 96.81 90 GLY A CA 1
ATOM 687 C C . GLY A 1 90 ? -2.168 -1.600 3.275 1.00 96.81 90 GLY A C 1
ATOM 688 O O . GLY A 1 90 ? -2.637 -2.619 3.775 1.00 96.81 90 GLY A O 1
ATOM 689 N N . ALA A 1 91 ? -1.174 -1.672 2.390 1.00 94.56 91 ALA A N 1
ATOM 690 C CA . ALA A 1 91 ? -0.658 -2.938 1.871 1.00 94.56 91 ALA A CA 1
ATOM 691 C C . ALA A 1 91 ? 0.018 -3.809 2.950 1.00 94.56 91 ALA A C 1
ATOM 693 O O . ALA A 1 91 ? 1.011 -3.419 3.564 1.00 94.56 91 ALA A O 1
ATOM 694 N N . ARG A 1 92 ? -0.461 -5.053 3.104 1.00 94.44 92 ARG A N 1
ATOM 695 C CA . ARG A 1 92 ? 0.123 -6.081 3.992 1.00 94.44 92 ARG A CA 1
ATOM 696 C C . ARG A 1 92 ? 1.101 -7.034 3.279 1.00 94.44 92 ARG A C 1
ATOM 698 O O . ARG A 1 92 ? 1.737 -7.879 3.907 1.00 94.44 92 ARG A O 1
ATOM 705 N N . ARG A 1 93 ? 1.228 -6.930 1.955 1.00 94.62 93 ARG A N 1
ATOM 706 C CA . ARG A 1 93 ? 2.125 -7.754 1.131 1.00 94.62 93 ARG A CA 1
ATOM 707 C C . ARG A 1 93 ? 2.702 -6.892 0.014 1.00 94.62 93 ARG A C 1
ATOM 709 O O . ARG A 1 93 ? 1.925 -6.311 -0.738 1.00 94.62 93 ARG A O 1
ATOM 716 N N . GLY A 1 94 ? 4.032 -6.825 -0.084 1.00 90.31 94 GLY A N 1
ATOM 717 C CA . GLY A 1 94 ? 4.730 -6.098 -1.151 1.00 90.31 94 GLY A CA 1
ATOM 718 C C . GLY A 1 94 ? 5.701 -4.999 -0.715 1.00 90.31 94 GLY A C 1
ATOM 719 O O . GLY A 1 94 ? 6.359 -4.422 -1.569 1.00 90.31 94 GLY A O 1
ATOM 720 N N . TYR A 1 95 ? 5.828 -4.716 0.587 1.00 92.31 95 TYR A N 1
ATOM 721 C CA . TYR A 1 95 ? 6.825 -3.776 1.135 1.00 92.31 95 TYR A CA 1
ATOM 722 C C . TYR A 1 95 ? 6.781 -2.349 0.558 1.00 92.31 95 TYR A C 1
ATOM 724 O O . TYR A 1 95 ? 7.774 -1.628 0.596 1.00 92.31 95 TYR A O 1
ATOM 732 N N . LEU A 1 96 ? 5.623 -1.924 0.053 1.00 92.19 96 LEU A N 1
ATOM 733 C CA . LEU A 1 96 ? 5.365 -0.558 -0.384 1.00 92.19 96 LEU A CA 1
ATOM 734 C C . LEU A 1 96 ? 3.903 -0.219 -0.120 1.00 92.19 96 LEU A C 1
ATOM 736 O O . LEU A 1 96 ? 2.998 -0.965 -0.498 1.00 92.19 96 LEU A O 1
ATOM 740 N N . ASN A 1 97 ? 3.690 0.911 0.539 1.00 94.75 97 ASN A N 1
ATOM 741 C CA . ASN A 1 97 ? 2.395 1.320 1.038 1.00 94.75 97 ASN A CA 1
ATOM 742 C C . ASN A 1 97 ? 2.233 2.844 0.961 1.00 94.75 97 ASN A C 1
ATOM 744 O O . ASN A 1 97 ? 3.206 3.596 0.917 1.00 94.75 97 ASN A O 1
ATOM 748 N N . ALA A 1 98 ? 0.989 3.302 0.956 1.00 94.12 98 ALA A N 1
ATOM 749 C CA . ALA A 1 98 ? 0.599 4.696 1.110 1.00 94.12 98 ALA A CA 1
ATOM 750 C C . ALA A 1 98 ? -0.927 4.762 1.296 1.00 94.12 98 ALA A C 1
ATOM 752 O O . ALA A 1 98 ? -1.637 3.881 0.799 1.00 94.12 98 ALA A O 1
ATOM 753 N N . PRO A 1 99 ? -1.459 5.807 1.950 1.00 94.88 99 PRO A N 1
ATOM 754 C CA . PRO A 1 99 ? -2.887 6.093 1.903 1.00 94.88 99 PRO A CA 1
ATOM 755 C C . PRO A 1 99 ? -3.344 6.286 0.454 1.00 94.88 99 PRO A C 1
ATOM 757 O O . PRO A 1 99 ? -2.740 7.067 -0.288 1.00 94.88 99 PRO A O 1
ATOM 760 N N . LEU A 1 100 ? -4.409 5.592 0.042 1.00 97.31 100 LEU A N 1
ATOM 7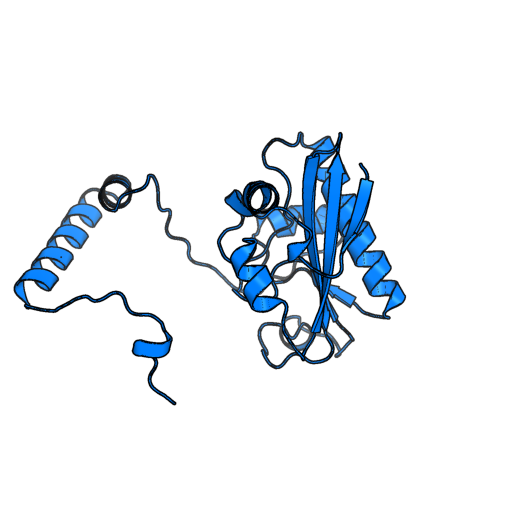61 C CA . LEU A 1 100 ? -4.979 5.786 -1.287 1.00 97.31 100 LEU A CA 1
ATOM 762 C C . LEU A 1 100 ? -5.837 7.042 -1.261 1.00 97.31 100 LEU A C 1
ATOM 764 O O . LEU A 1 100 ? -6.882 7.076 -0.619 1.00 97.31 100 LEU A O 1
ATOM 768 N N . LEU A 1 101 ? -5.371 8.080 -1.947 1.00 97.12 101 LEU A N 1
ATOM 769 C CA . LEU A 1 101 ? -5.998 9.396 -2.009 1.00 97.12 101 LEU A CA 1
ATOM 770 C C . LEU A 1 101 ? -6.060 9.820 -3.472 1.00 97.12 101 LEU A C 1
ATOM 772 O O . LEU A 1 101 ? -5.047 9.787 -4.174 1.00 97.12 101 LEU A O 1
ATOM 776 N N . HIS A 1 102 ? -7.236 10.241 -3.930 1.00 96.69 102 HIS A N 1
ATOM 777 C CA . HIS A 1 102 ? -7.451 10.596 -5.325 1.00 96.69 102 HIS A CA 1
ATOM 778 C C . HIS A 1 102 ? -6.497 11.745 -5.732 1.00 96.69 102 HIS A C 1
ATOM 780 O O . HIS A 1 102 ? -6.459 12.782 -5.062 1.00 96.69 102 HIS A O 1
ATOM 786 N N . PRO A 1 103 ? -5.744 11.629 -6.846 1.00 92.50 103 PRO A N 1
ATOM 787 C CA . PRO A 1 103 ? -4.642 12.547 -7.169 1.00 92.50 103 PRO A CA 1
ATOM 788 C C . PRO A 1 103 ? -5.083 13.992 -7.450 1.00 92.50 103 PRO A C 1
ATOM 790 O O . PRO A 1 103 ? -4.299 14.921 -7.305 1.00 92.50 103 PRO A O 1
ATOM 793 N N . ARG A 1 104 ? -6.346 14.191 -7.845 1.00 94.31 104 ARG A N 1
ATOM 794 C CA . ARG A 1 104 ? -6.945 15.516 -8.106 1.00 94.31 104 ARG A CA 1
ATOM 795 C C . ARG A 1 104 ? -7.512 16.233 -6.868 1.00 94.31 104 ARG A C 1
ATOM 797 O O . ARG A 1 104 ? -8.130 17.282 -7.028 1.00 94.31 104 ARG A O 1
ATOM 804 N N . LEU A 1 105 ? -7.374 15.684 -5.658 1.00 96.00 105 LEU A N 1
ATOM 805 C CA . LEU A 1 105 ? -7.863 16.366 -4.454 1.00 96.00 105 LEU A CA 1
ATOM 806 C C . LEU A 1 105 ? -7.046 17.632 -4.173 1.00 96.00 105 LEU A C 1
ATOM 808 O O . LEU A 1 105 ? -5.819 17.622 -4.241 1.00 96.00 105 LEU A O 1
ATOM 812 N N . THR A 1 106 ? -7.726 18.717 -3.797 1.00 96.81 106 THR A N 1
ATOM 813 C CA . THR A 1 106 ? -7.050 19.897 -3.244 1.00 96.81 106 THR A CA 1
ATOM 814 C C . THR A 1 106 ? -6.437 19.556 -1.879 1.00 96.81 106 THR A C 1
ATOM 816 O O . THR A 1 106 ? -6.924 18.637 -1.217 1.00 96.81 106 THR A O 1
ATOM 819 N N . PRO A 1 107 ? -5.417 20.291 -1.395 1.00 96.06 107 PRO A N 1
ATOM 820 C CA . PRO A 1 107 ? -4.764 19.978 -0.119 1.00 96.06 107 PRO A CA 1
ATOM 821 C C . PRO A 1 107 ? -5.728 19.859 1.075 1.00 96.06 107 PRO A C 1
ATOM 823 O O . PRO A 1 107 ? -5.606 18.932 1.871 1.00 96.06 107 PRO A O 1
ATOM 826 N N . GLY A 1 108 ? -6.733 20.739 1.165 1.00 96.56 108 GLY A N 1
ATOM 827 C CA . GLY A 1 108 ? -7.755 20.673 2.217 1.00 96.56 108 GLY A CA 1
ATOM 828 C C . GLY A 1 108 ? -8.601 19.400 2.135 1.00 96.56 108 GLY A C 1
ATOM 829 O O . GLY A 1 108 ? -8.712 18.665 3.113 1.00 96.56 108 GLY A O 1
ATOM 830 N N . ARG A 1 109 ? -9.116 19.072 0.940 1.00 97.31 109 ARG A N 1
ATOM 831 C CA . ARG A 1 109 ? -9.907 17.847 0.722 1.00 97.31 109 ARG A CA 1
ATOM 832 C C . ARG A 1 109 ? -9.070 16.586 0.917 1.00 97.31 109 ARG A C 1
ATOM 834 O O . ARG A 1 109 ? -9.570 15.601 1.445 1.00 97.31 109 ARG A O 1
ATOM 841 N N . ARG A 1 110 ? -7.793 16.616 0.532 1.00 96.88 110 ARG A N 1
ATOM 842 C CA . ARG A 1 110 ? -6.845 15.524 0.767 1.00 96.88 110 ARG A CA 1
ATOM 843 C C . ARG A 1 110 ? -6.708 15.234 2.262 1.00 96.88 110 ARG A C 1
ATOM 845 O O . ARG A 1 110 ? -6.846 14.081 2.660 1.00 96.88 110 ARG A O 1
ATOM 852 N N . ARG A 1 111 ? -6.524 16.274 3.083 1.00 97.31 111 ARG A N 1
ATOM 853 C CA . ARG A 1 111 ? -6.435 16.135 4.543 1.00 97.31 111 ARG A CA 1
ATOM 854 C C . ARG A 1 111 ? -7.739 15.631 5.164 1.00 97.31 111 ARG A C 1
ATOM 856 O O . ARG A 1 111 ? -7.696 14.740 6.002 1.00 97.31 111 ARG A O 1
ATOM 863 N N . GLU 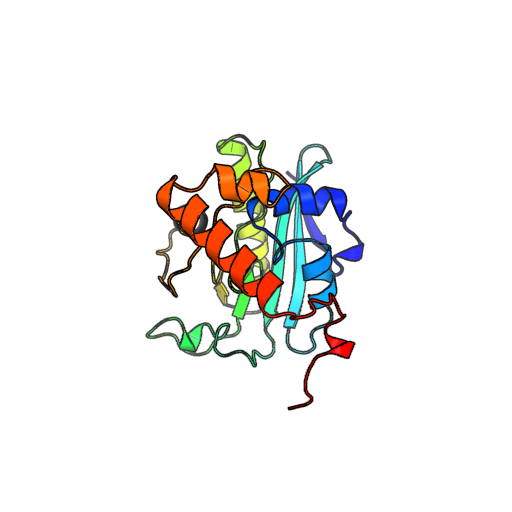A 1 112 ? -8.893 16.131 4.727 1.00 97.94 112 GLU A N 1
ATOM 864 C CA . GLU A 1 112 ? -10.198 15.622 5.185 1.00 97.94 112 GLU A CA 1
ATOM 865 C C . GLU A 1 112 ? -10.401 14.132 4.859 1.00 97.94 112 GLU A C 1
ATOM 867 O O . GLU A 1 112 ? -10.872 13.360 5.700 1.00 97.94 112 GLU A O 1
ATOM 872 N N . ALA A 1 113 ? -10.023 13.715 3.648 1.00 98.25 113 ALA A N 1
ATOM 873 C CA . ALA A 1 113 ? -10.137 12.328 3.221 1.00 98.25 113 ALA A CA 1
ATOM 874 C C . ALA A 1 113 ? -9.181 11.416 4.006 1.00 98.25 113 ALA A C 1
ATOM 876 O O . ALA A 1 113 ? -9.599 10.360 4.485 1.00 98.25 113 ALA A O 1
ATOM 877 N N . LEU A 1 114 ? -7.933 11.851 4.217 1.00 98.38 114 LEU A N 1
ATOM 878 C CA . LEU A 1 114 ? -6.973 11.147 5.068 1.00 98.38 114 LEU A CA 1
ATOM 879 C C . LEU A 1 114 ? -7.496 11.008 6.503 1.00 98.38 114 LEU A C 1
ATOM 881 O O . LEU A 1 114 ? -7.515 9.904 7.039 1.00 98.38 114 LEU A O 1
ATOM 885 N N . ASN A 1 115 ? -8.000 12.090 7.100 1.00 98.38 115 ASN A N 1
ATOM 886 C CA . ASN A 1 115 ? -8.567 12.069 8.451 1.00 98.38 115 ASN A CA 1
ATOM 887 C C . ASN A 1 115 ? -9.766 11.117 8.566 1.00 98.38 115 ASN A C 1
ATOM 889 O O . ASN A 1 115 ? -9.948 10.475 9.600 1.00 98.38 115 ASN A O 1
ATOM 893 N N . SER A 1 116 ? -10.559 10.972 7.501 1.00 98.62 116 SER A N 1
ATOM 894 C CA . SER A 1 116 ? -11.654 9.996 7.456 1.00 98.62 116 SER A CA 1
ATOM 895 C C . SER A 1 116 ? -11.127 8.553 7.491 1.00 98.62 116 SER A C 1
ATOM 897 O O . SER A 1 116 ? -11.654 7.729 8.239 1.00 98.62 116 SER A O 1
ATOM 899 N N . LEU A 1 117 ? -10.048 8.247 6.757 1.00 98.62 117 LEU A N 1
ATOM 900 C CA . LEU A 1 117 ? -9.383 6.936 6.821 1.00 98.62 117 LEU A CA 1
ATOM 901 C C . LEU A 1 117 ? -8.748 6.672 8.194 1.00 98.62 117 LEU A C 1
ATOM 903 O O . LEU A 1 117 ? -8.855 5.563 8.720 1.00 98.62 117 LEU A O 1
ATOM 907 N N . LEU A 1 118 ? -8.111 7.681 8.792 1.00 98.50 118 LEU A N 1
ATOM 908 C CA . LEU A 1 118 ? -7.525 7.581 10.133 1.00 98.50 118 LEU A CA 1
ATOM 909 C C . LEU A 1 118 ? -8.598 7.364 11.202 1.00 98.50 118 LEU A C 1
ATOM 911 O O . LEU A 1 118 ? -8.405 6.542 12.091 1.00 98.50 118 LEU A O 1
ATOM 915 N N . THR A 1 119 ? -9.754 8.017 11.067 1.00 98.31 119 THR A N 1
ATOM 916 C CA . THR A 1 119 ? -10.916 7.790 11.938 1.00 98.31 119 THR A CA 1
ATOM 917 C C . THR A 1 119 ? -11.380 6.336 11.853 1.00 98.31 119 THR A C 1
ATOM 919 O O . THR A 1 119 ? -11.496 5.673 12.879 1.00 98.31 119 THR A O 1
ATOM 922 N N . ALA A 1 120 ? -11.558 5.801 10.638 1.00 98.50 120 ALA A N 1
ATOM 923 C CA . ALA A 1 120 ? -11.927 4.397 10.432 1.00 98.50 120 ALA A CA 1
ATOM 924 C C . ALA A 1 120 ? -10.909 3.433 11.065 1.00 98.50 120 ALA A C 1
ATOM 926 O O . ALA A 1 120 ? -11.277 2.467 11.734 1.00 98.50 120 ALA A O 1
ATOM 927 N N . THR A 1 121 ? -9.623 3.730 10.867 1.00 98.62 121 THR A N 1
ATOM 928 C CA . THR A 1 121 ? -8.495 2.960 11.401 1.00 98.62 121 THR A CA 1
ATOM 929 C C . THR A 1 121 ? -8.511 2.954 12.930 1.00 98.62 121 THR A C 1
ATOM 931 O O . THR A 1 121 ? -8.433 1.884 13.534 1.00 98.62 121 THR A O 1
ATOM 934 N N . ALA A 1 122 ? -8.656 4.125 13.557 1.00 98.25 122 ALA A N 1
ATOM 935 C CA . ALA A 1 122 ? -8.687 4.280 15.007 1.00 98.25 122 ALA A CA 1
ATOM 936 C C . ALA A 1 122 ? -9.903 3.584 15.631 1.00 98.25 122 ALA A C 1
ATOM 938 O O . ALA A 1 122 ? -9.738 2.813 16.574 1.00 98.25 122 ALA A O 1
ATOM 939 N N . SER A 1 123 ? -11.102 3.774 15.068 1.00 98.19 123 SER A N 1
ATOM 940 C CA . SER A 1 123 ? -12.320 3.121 15.564 1.00 98.19 123 SER A CA 1
ATOM 941 C C . SER A 1 123 ? -12.238 1.596 15.476 1.00 98.19 123 SER A C 1
ATOM 943 O O . SER A 1 123 ? -12.628 0.902 16.415 1.00 98.19 123 SER A O 1
ATOM 945 N N . LEU A 1 124 ? -11.703 1.051 14.376 1.00 98.31 124 LEU A N 1
ATOM 946 C CA . LEU A 1 124 ? -11.553 -0.398 14.222 1.00 98.31 124 LEU A CA 1
ATOM 947 C C . LEU A 1 124 ? -10.467 -0.957 15.157 1.00 98.31 124 LEU A C 1
ATOM 949 O O . LEU A 1 124 ? -10.640 -2.031 15.737 1.00 98.31 124 LEU A O 1
ATOM 953 N N . ALA A 1 125 ? -9.370 -0.221 15.343 1.00 98.25 125 ALA A N 1
ATOM 954 C CA . ALA A 1 125 ? -8.317 -0.585 16.285 1.00 98.25 125 ALA A CA 1
ATOM 955 C C . ALA A 1 125 ? -8.845 -0.611 17.729 1.00 98.25 125 ALA A C 1
ATOM 957 O O . ALA A 1 125 ? -8.638 -1.598 18.437 1.00 98.25 125 ALA A O 1
ATOM 958 N N . GLU A 1 126 ? -9.598 0.412 18.138 1.00 98.25 126 GLU A N 1
ATOM 959 C CA . GLU A 1 126 ? -10.227 0.493 19.459 1.00 98.25 126 GLU A CA 1
ATOM 960 C C . GLU A 1 126 ? -11.210 -0.663 19.691 1.00 98.25 126 GLU A C 1
ATOM 962 O O . GLU A 1 126 ? -11.074 -1.402 20.672 1.00 98.25 126 GLU A O 1
ATOM 967 N N . ALA A 1 127 ? -12.132 -0.893 18.749 1.00 98.19 127 ALA A N 1
ATOM 968 C CA . ALA A 1 127 ? -13.133 -1.960 18.834 1.00 98.19 127 ALA A CA 1
ATOM 969 C C . ALA A 1 127 ? -12.512 -3.357 19.015 1.00 98.19 127 ALA A C 1
ATOM 971 O O . ALA A 1 127 ? -13.096 -4.232 19.660 1.00 98.19 127 ALA A O 1
ATOM 972 N N . HIS A 1 128 ? -11.309 -3.570 18.478 1.00 97.88 128 HIS A N 1
ATOM 973 C CA . HIS A 1 128 ? -10.603 -4.848 18.549 1.00 97.88 128 HIS A CA 1
ATOM 974 C C . HIS A 1 128 ? -9.431 -4.880 19.532 1.00 97.88 128 HIS A C 1
ATOM 976 O O . HIS A 1 128 ? -8.730 -5.900 19.579 1.00 97.88 128 HIS A O 1
ATOM 982 N N . ARG A 1 129 ? -9.243 -3.816 20.330 1.00 97.81 129 ARG A N 1
ATOM 983 C CA . ARG A 1 129 ? -8.115 -3.647 21.266 1.00 97.81 129 ARG A CA 1
ATOM 984 C C . ARG A 1 129 ? -6.764 -3.887 20.582 1.00 97.81 129 ARG A C 1
ATOM 986 O O . ARG A 1 129 ? -5.905 -4.598 21.103 1.00 97.81 129 ARG A O 1
ATOM 993 N N . ALA A 1 130 ? -6.618 -3.337 19.383 1.00 98.00 130 ALA A N 1
ATOM 994 C CA . ALA A 1 130 ? -5.426 -3.430 18.558 1.00 98.00 130 ALA A CA 1
ATOM 995 C C . ALA A 1 130 ? -4.693 -2.085 18.493 1.00 98.00 130 ALA A C 1
ATOM 997 O O . ALA A 1 130 ? -5.271 -1.026 18.723 1.00 98.00 130 ALA A O 1
ATOM 998 N N . GLN A 1 131 ? -3.410 -2.132 18.151 1.00 96.88 131 GLN A N 1
ATOM 999 C CA . GLN A 1 131 ? -2.616 -0.959 17.800 1.00 96.88 131 GLN A CA 1
ATOM 1000 C C . GLN A 1 131 ? -2.518 -0.868 16.280 1.00 96.88 131 GLN A C 1
ATOM 1002 O O . GLN A 1 131 ? -2.155 -1.844 15.621 1.00 96.88 131 GLN A O 1
ATOM 1007 N N . SER A 1 132 ? -2.850 0.292 15.722 1.00 97.19 132 SER A N 1
ATOM 1008 C CA . SER A 1 132 ? -2.839 0.507 14.279 1.00 97.19 132 SER A CA 1
ATOM 1009 C C . SER A 1 132 ? -1.492 1.009 13.770 1.00 97.19 132 SER A C 1
ATOM 1011 O O . SER A 1 132 ? -0.924 1.927 14.360 1.00 97.19 132 SER A O 1
ATOM 1013 N N . TRP A 1 133 ? -1.033 0.476 12.639 1.00 97.25 133 TRP A N 1
ATOM 1014 C CA . TRP A 1 133 ? 0.232 0.850 12.010 1.00 97.25 133 TRP A CA 1
ATOM 1015 C C . TRP A 1 133 ? 0.103 0.944 10.492 1.00 97.25 133 TRP A C 1
ATOM 1017 O O . TRP A 1 133 ? -0.563 0.128 9.854 1.00 97.25 133 TRP A O 1
ATOM 1027 N N . TRP A 1 134 ? 0.818 1.906 9.914 1.00 97.38 134 TRP A N 1
ATOM 1028 C CA . TRP A 1 134 ? 1.101 1.974 8.484 1.00 97.38 134 TRP A CA 1
ATOM 1029 C C . TRP A 1 134 ? 2.565 1.584 8.275 1.00 97.38 134 TRP A C 1
ATOM 1031 O O . TRP A 1 134 ? 3.467 2.367 8.563 1.00 97.38 134 TRP A O 1
ATOM 1041 N N . LEU A 1 135 ? 2.813 0.356 7.820 1.00 96.25 135 LEU A N 1
ATOM 1042 C CA . LEU A 1 135 ? 4.169 -0.121 7.527 1.00 96.25 135 LEU A CA 1
ATOM 1043 C C . LEU A 1 135 ? 4.531 0.150 6.067 1.00 96.25 135 LEU A C 1
ATOM 1045 O O . LEU A 1 135 ? 3.651 0.170 5.207 1.00 96.25 135 LEU A O 1
ATOM 1049 N N . TYR A 1 136 ? 5.829 0.314 5.799 1.00 95.12 136 TYR A N 1
ATOM 1050 C CA . TYR A 1 136 ? 6.395 0.476 4.452 1.00 95.12 136 TYR A CA 1
ATOM 1051 C C . TYR A 1 136 ? 5.827 1.647 3.639 1.00 95.12 136 TYR A C 1
ATOM 1053 O O . TYR A 1 136 ? 5.710 1.572 2.415 1.00 95.12 136 TYR A O 1
ATOM 1061 N N . VAL A 1 137 ? 5.459 2.734 4.316 1.00 94.88 137 VAL A N 1
ATOM 1062 C CA . VAL A 1 137 ? 5.044 3.970 3.648 1.00 94.88 137 VAL A CA 1
ATOM 1063 C C . VAL A 1 137 ? 6.240 4.740 3.096 1.00 94.88 137 VAL A C 1
ATOM 1065 O O . VAL A 1 137 ? 7.335 4.679 3.647 1.00 94.88 137 VAL A O 1
ATOM 1068 N N . THR A 1 138 ? 6.034 5.467 1.998 1.00 90.88 138 THR A N 1
ATOM 1069 C CA . THR A 1 138 ? 7.057 6.370 1.442 1.00 90.88 138 THR A CA 1
ATOM 1070 C C . THR A 1 138 ? 7.329 7.538 2.386 1.00 90.88 138 THR A C 1
ATOM 1072 O O . THR A 1 138 ? 6.437 7.916 3.137 1.00 90.88 138 THR A O 1
ATOM 1075 N N . ASP A 1 139 ? 8.492 8.187 2.293 1.00 91.81 139 ASP A N 1
ATOM 1076 C CA . ASP A 1 139 ? 8.834 9.348 3.137 1.00 91.81 139 ASP A CA 1
ATOM 1077 C C . ASP A 1 139 ? 7.757 10.445 3.116 1.00 91.81 139 ASP A C 1
ATOM 1079 O O . ASP A 1 139 ? 7.363 10.971 4.154 1.00 91.81 139 ASP A O 1
ATOM 1083 N N . SER A 1 140 ? 7.216 10.747 1.931 1.00 91.50 140 SER A N 1
ATOM 1084 C CA . SER A 1 140 ? 6.135 11.725 1.772 1.00 91.50 140 SER A CA 1
ATOM 1085 C C . SER A 1 140 ? 4.843 11.300 2.476 1.00 91.50 140 SER A C 1
ATOM 1087 O O . SER A 1 140 ? 4.185 12.127 3.100 1.00 91.50 140 SER A O 1
ATOM 1089 N N . ALA A 1 141 ? 4.475 10.017 2.387 1.00 94.19 141 ALA A N 1
ATOM 1090 C CA . ALA A 1 141 ? 3.291 9.484 3.052 1.00 94.19 141 ALA A CA 1
ATOM 1091 C C . ALA A 1 141 ? 3.507 9.364 4.568 1.00 94.19 141 ALA A C 1
ATOM 1093 O O . ALA A 1 141 ? 2.587 9.635 5.331 1.00 94.19 141 ALA A O 1
ATOM 1094 N N . ALA A 1 142 ? 4.719 9.011 5.006 1.00 95.88 142 ALA A N 1
ATOM 1095 C CA . ALA A 1 142 ? 5.106 8.955 6.408 1.00 95.88 142 ALA A CA 1
ATOM 1096 C C . ALA A 1 142 ? 4.995 10.333 7.065 1.00 95.88 142 ALA A C 1
ATOM 1098 O O . ALA A 1 142 ? 4.403 10.437 8.132 1.00 95.88 142 ALA A O 1
ATOM 1099 N N . ALA A 1 143 ? 5.492 11.387 6.408 1.00 95.69 143 ALA A N 1
ATOM 1100 C CA . ALA A 1 143 ? 5.379 12.760 6.895 1.00 95.69 143 ALA A CA 1
ATOM 1101 C C . ALA A 1 143 ? 3.916 13.233 6.973 1.00 95.69 143 ALA A C 1
ATOM 1103 O O . ALA A 1 143 ? 3.514 13.836 7.964 1.00 95.69 143 ALA A O 1
ATOM 1104 N N . GLU A 1 144 ? 3.104 12.930 5.955 1.00 95.88 144 GLU A N 1
ATOM 1105 C CA . GLU A 1 144 ? 1.681 13.296 5.939 1.00 95.88 144 GLU A CA 1
ATOM 1106 C C . GLU A 1 144 ? 0.882 12.567 7.035 1.00 95.88 144 GLU A C 1
ATOM 1108 O O . GLU A 1 144 ? 0.061 13.178 7.719 1.00 95.88 144 GLU A O 1
ATOM 1113 N N . LEU A 1 145 ? 1.148 11.273 7.236 1.00 97.50 145 LEU A N 1
ATOM 1114 C CA . LEU A 1 145 ? 0.547 10.474 8.308 1.00 97.50 145 LEU A CA 1
ATOM 1115 C C . LEU A 1 145 ? 1.011 10.934 9.693 1.00 97.50 145 LEU A C 1
ATOM 1117 O O . LEU A 1 145 ? 0.193 11.024 10.602 1.00 97.50 145 LEU A O 1
ATOM 1121 N N . ALA A 1 146 ? 2.300 11.231 9.854 1.00 96.69 146 ALA A N 1
ATOM 1122 C CA . ALA A 1 146 ? 2.889 11.720 11.097 1.00 96.69 146 ALA A CA 1
ATOM 1123 C C . ALA A 1 146 ? 2.231 13.026 11.563 1.00 96.69 146 ALA A C 1
ATOM 1125 O O . ALA A 1 146 ? 1.788 13.114 12.708 1.00 96.69 146 ALA A O 1
ATOM 1126 N N . ASP A 1 147 ? 2.092 13.991 10.649 1.00 96.62 147 ASP A N 1
ATOM 1127 C CA . ASP A 1 147 ? 1.402 15.263 10.884 1.00 96.62 147 ASP A CA 1
ATOM 1128 C C . ASP A 1 147 ? -0.069 15.051 11.275 1.00 96.62 147 ASP A C 1
ATOM 1130 O O . ASP A 1 147 ? -0.537 15.605 12.268 1.00 96.62 147 ASP A O 1
ATOM 1134 N N . ALA A 1 148 ? -0.790 14.194 10.546 1.00 96.25 148 ALA A N 1
ATOM 1135 C CA . ALA A 1 148 ? -2.203 13.933 10.816 1.00 96.25 148 ALA A CA 1
ATOM 1136 C C . ALA A 1 148 ? -2.448 13.159 12.129 1.00 96.25 148 ALA A C 1
ATOM 1138 O O . ALA A 1 148 ? -3.468 13.373 12.785 1.00 96.25 148 ALA A O 1
ATOM 1139 N N . CYS A 1 149 ? -1.530 12.272 12.521 1.00 95.12 149 CYS A N 1
ATOM 1140 C CA . CYS A 1 149 ? -1.638 11.457 13.734 1.00 95.12 149 CYS A CA 1
ATOM 1141 C C . CYS A 1 149 ? -1.002 12.105 14.975 1.00 95.12 149 CYS A C 1
ATOM 1143 O O . CYS A 1 149 ? -1.237 11.626 16.084 1.00 95.12 149 CYS A O 1
ATOM 1145 N N . GLY A 1 150 ? -0.175 13.143 14.815 1.00 95.31 150 GLY A N 1
ATOM 1146 C CA . GLY A 1 150 ? 0.640 13.688 15.905 1.00 95.31 150 GLY A CA 1
ATOM 1147 C C . GLY A 1 150 ? 1.690 12.691 16.413 1.00 95.31 150 GLY A C 1
ATOM 1148 O O . GLY A 1 150 ? 1.914 12.582 17.618 1.00 95.31 150 GLY A O 1
ATOM 1149 N N . THR A 1 151 ? 2.293 11.920 15.505 1.00 93.81 151 THR A N 1
ATOM 1150 C CA . THR A 1 151 ? 3.266 10.858 15.819 1.00 93.81 151 THR A CA 1
ATOM 1151 C C . THR A 1 151 ? 4.552 11.032 15.029 1.00 93.81 151 THR A C 1
ATOM 1153 O O . THR A 1 151 ? 4.524 11.597 13.946 1.00 93.81 151 THR A O 1
ATOM 1156 N N . GLU A 1 152 ? 5.650 10.439 15.493 1.00 93.25 152 GLU A N 1
ATOM 1157 C CA . GLU A 1 152 ? 6.904 10.393 14.734 1.00 93.25 152 GLU A CA 1
ATOM 1158 C C . GLU A 1 152 ? 7.008 9.114 13.885 1.00 93.25 152 GLU A C 1
ATOM 1160 O O . GLU A 1 152 ? 6.724 8.018 14.389 1.00 93.25 152 GLU A O 1
ATOM 1165 N N . PRO A 1 153 ? 7.430 9.207 12.609 1.00 94.56 153 PRO A N 1
ATOM 1166 C CA . PRO A 1 153 ? 7.647 8.039 11.772 1.00 94.56 153 PRO A CA 1
ATOM 1167 C C . PRO A 1 153 ? 8.901 7.270 12.211 1.00 94.56 153 PRO A C 1
ATOM 1169 O O . PRO A 1 153 ? 9.911 7.845 12.614 1.00 94.56 153 PRO A O 1
ATOM 1172 N N . VAL A 1 154 ? 8.861 5.942 12.080 1.00 93.44 154 VAL A N 1
ATOM 1173 C CA . VAL A 1 154 ? 10.011 5.064 12.341 1.00 93.44 154 VAL A CA 1
ATOM 1174 C C . VAL A 1 154 ? 10.582 4.594 11.010 1.00 93.44 154 VAL A C 1
ATOM 1176 O O . VAL A 1 154 ? 9.877 3.985 10.206 1.00 93.44 154 VAL A O 1
ATOM 1179 N N . ARG A 1 155 ? 11.871 4.854 10.773 1.00 92.94 155 ARG A N 1
ATOM 1180 C CA . ARG A 1 155 ? 12.564 4.377 9.571 1.00 92.94 155 ARG A CA 1
ATOM 1181 C C . ARG A 1 155 ? 12.788 2.868 9.662 1.00 92.94 155 ARG A C 1
ATOM 1183 O O . ARG A 1 155 ? 13.460 2.406 10.579 1.00 92.94 155 ARG A O 1
ATOM 1190 N N . LEU A 1 156 ? 12.248 2.123 8.698 1.00 90.94 156 LEU A N 1
ATOM 1191 C CA . LEU A 1 156 ? 12.335 0.658 8.656 1.00 90.94 156 LEU A CA 1
ATOM 1192 C C . LEU A 1 156 ? 13.422 0.152 7.706 1.00 90.94 156 LEU A C 1
ATOM 1194 O O . LEU A 1 156 ? 14.208 -0.716 8.071 1.00 90.94 156 LEU A O 1
ATOM 1198 N N . ALA A 1 157 ? 13.450 0.671 6.480 1.00 86.50 157 ALA A N 1
ATOM 1199 C CA . ALA A 1 157 ? 14.339 0.209 5.423 1.00 86.50 157 ALA A CA 1
ATOM 1200 C C . ALA A 1 157 ? 14.558 1.310 4.381 1.00 86.50 157 ALA A C 1
ATOM 1202 O O . ALA A 1 157 ? 13.778 2.259 4.304 1.00 86.50 157 ALA A O 1
ATOM 1203 N N . ASP A 1 158 ? 15.602 1.138 3.574 1.00 89.19 158 ASP A N 1
ATOM 1204 C CA . ASP A 1 158 ? 15.806 1.896 2.343 1.00 89.19 158 ASP A CA 1
ATOM 1205 C C . ASP A 1 158 ? 15.211 1.145 1.153 1.00 89.19 158 ASP A C 1
ATOM 1207 O O . ASP A 1 158 ? 15.247 -0.085 1.102 1.00 89.19 158 ASP A O 1
ATOM 1211 N N . ASP A 1 159 ? 14.690 1.896 0.185 1.00 85.94 159 ASP A N 1
ATOM 1212 C CA . ASP A 1 159 ? 14.157 1.376 -1.074 1.00 85.94 159 ASP A CA 1
ATOM 1213 C C . ASP A 1 159 ? 14.952 1.949 -2.258 1.00 85.94 159 ASP A C 1
ATOM 1215 O O . ASP A 1 159 ? 15.517 3.046 -2.190 1.00 85.94 159 ASP A O 1
ATOM 1219 N N . ALA A 1 160 ? 14.993 1.206 -3.362 1.00 85.75 160 ALA A N 1
ATOM 1220 C CA . ALA A 1 160 ? 15.639 1.611 -4.600 1.00 85.75 160 ALA A CA 1
ATOM 1221 C C . ALA A 1 160 ? 14.628 1.555 -5.745 1.00 85.75 160 ALA A C 1
ATOM 1223 O O . ALA A 1 160 ? 14.147 0.494 -6.136 1.00 85.75 160 ALA A O 1
ATOM 1224 N N . ARG A 1 161 ? 14.341 2.720 -6.331 1.00 83.75 161 ARG A N 1
ATOM 1225 C CA . ARG A 1 161 ? 13.365 2.849 -7.417 1.00 83.75 161 ARG A CA 1
ATOM 1226 C C . ARG A 1 161 ? 14.049 3.165 -8.730 1.00 83.75 161 ARG A C 1
ATOM 1228 O O . ARG A 1 161 ? 14.907 4.043 -8.803 1.00 83.75 161 ARG A O 1
ATOM 1235 N N . ILE A 1 162 ? 13.612 2.481 -9.780 1.00 85.19 162 ILE A N 1
ATOM 1236 C CA . ILE A 1 162 ? 13.997 2.779 -11.156 1.00 85.19 162 ILE A CA 1
ATOM 1237 C C . ILE A 1 162 ? 12.816 3.501 -11.807 1.00 85.19 162 ILE A C 1
ATOM 1239 O O . ILE A 1 162 ? 11.770 2.881 -11.997 1.00 85.19 162 ILE A O 1
ATOM 1243 N N . PRO A 1 163 ? 12.942 4.796 -12.146 1.00 84.19 163 PRO A N 1
ATOM 1244 C CA . PRO A 1 163 ? 11.923 5.484 -12.923 1.00 84.19 163 PRO A CA 1
ATOM 1245 C C . PRO A 1 163 ? 11.752 4.798 -14.281 1.00 84.19 163 PRO A C 1
ATOM 1247 O O . PRO A 1 163 ? 12.731 4.592 -15.001 1.00 84.19 163 PRO A O 1
ATOM 1250 N N . LEU A 1 164 ? 10.509 4.472 -14.629 1.00 86.62 164 LEU A N 1
ATOM 1251 C CA . LEU A 1 164 ? 10.132 3.907 -15.924 1.00 86.62 164 LEU A CA 1
ATOM 1252 C C . LEU A 1 164 ? 9.266 4.930 -16.673 1.00 86.62 164 LEU A C 1
ATOM 1254 O O . LEU A 1 164 ? 8.041 4.860 -16.600 1.00 86.62 164 LEU A O 1
ATOM 1258 N N . PRO A 1 165 ? 9.874 5.945 -17.312 1.00 89.19 165 PRO A N 1
ATOM 1259 C CA . PRO A 1 165 ? 9.122 6.910 -18.099 1.00 89.19 165 PRO A CA 1
ATOM 1260 C C . PRO A 1 165 ? 8.606 6.270 -19.389 1.00 89.19 165 PRO A C 1
ATOM 1262 O O . PRO A 1 165 ? 9.258 5.400 -19.963 1.00 89.19 165 PRO A O 1
ATOM 1265 N N . GLY A 1 166 ? 7.459 6.756 -19.862 1.00 89.81 166 GLY A N 1
ATOM 1266 C CA . GLY A 1 166 ? 6.826 6.273 -21.087 1.00 89.81 166 GLY A CA 1
ATOM 1267 C C . GLY A 1 166 ? 6.212 4.881 -20.941 1.00 89.81 166 GLY A C 1
ATOM 1268 O O . GLY A 1 166 ? 5.816 4.476 -19.850 1.00 89.81 166 GLY A O 1
ATOM 1269 N N . GLY A 1 167 ? 6.078 4.177 -22.064 1.00 90.50 167 GLY A N 1
ATOM 1270 C CA . GLY A 1 167 ? 5.431 2.860 -22.131 1.00 90.50 167 GLY A CA 1
ATOM 1271 C C . GLY A 1 167 ? 6.301 1.776 -22.759 1.00 90.50 167 GLY A C 1
ATOM 1272 O O . GLY A 1 167 ? 5.884 0.622 -22.837 1.00 90.50 167 GLY A O 1
ATOM 1273 N N . THR A 1 168 ? 7.498 2.130 -23.225 1.00 93.00 168 THR A N 1
ATOM 1274 C CA . THR A 1 168 ? 8.385 1.230 -23.960 1.00 93.00 168 THR A CA 1
ATOM 1275 C C . THR A 1 168 ? 9.767 1.145 -23.322 1.00 93.00 168 THR A C 1
ATOM 1277 O O . THR A 1 168 ? 10.200 2.010 -22.559 1.00 93.00 168 THR A O 1
ATOM 1280 N N . PHE A 1 169 ? 10.510 0.096 -23.674 1.00 90.56 169 PHE A N 1
ATOM 1281 C CA . PHE A 1 169 ? 11.908 -0.019 -23.264 1.00 90.56 169 PHE A CA 1
ATOM 1282 C C . PHE A 1 169 ? 12.778 1.112 -23.838 1.00 90.56 169 PHE A C 1
ATOM 1284 O O . PHE A 1 169 ? 13.751 1.524 -23.207 1.00 90.56 169 PHE A O 1
ATOM 1291 N N . ASP A 1 170 ? 12.426 1.633 -25.015 1.00 92.50 170 ASP A N 1
ATOM 1292 C CA . ASP A 1 170 ? 13.140 2.752 -25.624 1.00 92.50 170 ASP A CA 1
ATOM 1293 C C . ASP A 1 170 ? 12.893 4.065 -24.875 1.00 92.50 170 ASP A C 1
ATOM 1295 O O . ASP A 1 170 ? 13.834 4.847 -24.733 1.00 92.50 170 ASP A O 1
ATOM 1299 N N . ASP A 1 171 ? 11.698 4.267 -24.311 1.00 94.25 171 ASP A N 1
ATOM 1300 C CA . ASP A 1 171 ? 11.414 5.408 -23.431 1.00 94.25 171 ASP A CA 1
ATOM 1301 C C . ASP A 1 171 ? 12.283 5.357 -22.166 1.00 94.25 171 ASP A C 1
ATOM 1303 O O . ASP A 1 171 ? 12.933 6.343 -21.800 1.00 94.25 171 ASP A O 1
ATOM 1307 N N . TYR A 1 172 ? 12.379 4.173 -21.548 1.00 93.19 172 TYR A N 1
ATOM 1308 C CA . TYR A 1 172 ? 13.291 3.933 -20.429 1.00 93.19 172 TYR A CA 1
ATOM 1309 C C . TYR A 1 172 ? 14.747 4.233 -20.813 1.00 93.19 172 TYR A C 1
ATOM 1311 O O . TYR A 1 172 ? 15.437 4.974 -20.108 1.00 93.19 172 TYR A O 1
ATOM 1319 N N . LEU A 1 173 ? 15.224 3.704 -21.947 1.00 94.19 173 LEU A N 1
ATOM 1320 C CA . LEU A 1 173 ? 16.585 3.966 -22.413 1.00 94.19 173 LEU A CA 1
ATOM 1321 C C . LEU A 1 173 ? 16.820 5.454 -22.671 1.00 94.19 173 LEU A C 1
ATOM 1323 O O . LEU A 1 173 ? 17.880 5.960 -22.306 1.00 94.19 173 LEU A O 1
ATOM 1327 N N . ALA A 1 174 ? 15.876 6.154 -23.299 1.00 93.75 174 ALA A N 1
ATOM 1328 C CA . ALA A 1 174 ? 16.008 7.569 -23.637 1.00 93.75 174 ALA A CA 1
ATOM 1329 C C . ALA A 1 174 ? 16.229 8.444 -22.393 1.00 93.75 174 ALA A C 1
ATOM 1331 O O . ALA A 1 174 ? 17.006 9.400 -22.454 1.00 93.75 174 ALA A O 1
ATOM 1332 N N . ALA A 1 175 ? 15.634 8.067 -21.259 1.00 94.62 175 ALA A N 1
ATOM 1333 C CA . ALA A 1 175 ? 15.795 8.761 -19.985 1.00 94.62 175 ALA A CA 1
ATOM 1334 C C . ALA A 1 175 ? 17.163 8.546 -19.308 1.00 94.62 175 ALA A C 1
ATOM 1336 O O . ALA A 1 175 ? 17.525 9.284 -18.389 1.00 94.62 175 ALA A O 1
ATOM 1337 N N . LEU A 1 176 ? 17.958 7.563 -19.744 1.00 94.19 176 LEU A N 1
ATOM 1338 C CA . LEU A 1 176 ? 19.283 7.312 -19.176 1.00 94.19 176 LEU A CA 1
ATOM 1339 C C . LEU A 1 176 ? 20.352 8.247 -19.773 1.00 94.19 176 LEU A C 1
ATOM 1341 O O . LEU A 1 176 ? 20.305 8.569 -20.963 1.00 94.19 176 LEU A O 1
ATOM 1345 N N . PRO A 1 177 ? 21.410 8.599 -19.013 1.00 95.38 177 PRO A N 1
ATOM 1346 C CA . PRO A 1 177 ? 22.590 9.273 -19.556 1.00 95.38 177 PRO A CA 1
ATOM 1347 C C . PRO A 1 177 ? 23.241 8.495 -20.711 1.00 95.38 177 PRO A C 1
ATOM 1349 O O . PRO A 1 177 ? 23.282 7.264 -20.693 1.00 95.38 177 PRO A O 1
ATOM 1352 N N . SER A 1 178 ? 23.836 9.204 -21.682 1.00 96.00 178 SER A N 1
ATOM 1353 C CA . SER A 1 178 ? 24.375 8.613 -22.927 1.00 96.00 178 SER A CA 1
ATOM 1354 C C . SER A 1 178 ? 25.284 7.399 -22.702 1.00 96.00 178 SER A C 1
ATOM 1356 O O . SER A 1 178 ? 25.086 6.348 -23.313 1.00 96.00 178 SER A O 1
ATOM 1358 N N . LYS A 1 179 ? 26.217 7.493 -21.745 1.00 96.75 179 LYS A N 1
ATOM 1359 C CA . LYS A 1 179 ? 27.128 6.391 -21.399 1.00 96.75 179 LYS A CA 1
ATOM 1360 C C . LYS A 1 179 ? 26.384 5.136 -20.919 1.00 96.75 179 LYS A C 1
ATOM 1362 O O . LYS A 1 179 ? 26.739 4.035 -21.331 1.00 96.75 179 LYS A O 1
ATOM 1367 N N . ARG A 1 180 ? 25.333 5.290 -20.098 1.00 95.69 180 ARG A N 1
ATOM 1368 C CA . ARG A 1 180 ? 24.492 4.165 -19.644 1.00 95.69 180 ARG A CA 1
ATOM 1369 C C . ARG A 1 180 ? 23.702 3.559 -20.800 1.00 95.69 180 ARG A C 1
ATOM 1371 O O . ARG A 1 180 ? 23.665 2.341 -20.911 1.00 95.69 180 ARG A O 1
ATOM 1378 N N . ARG A 1 181 ? 23.152 4.378 -21.705 1.00 95.62 181 ARG A N 1
ATOM 1379 C CA . ARG A 1 181 ? 22.441 3.875 -22.898 1.00 95.62 181 ARG A CA 1
ATOM 1380 C C . ARG A 1 181 ? 23.323 2.973 -23.754 1.00 95.62 181 ARG A C 1
ATOM 1382 O O . ARG A 1 181 ? 22.878 1.917 -24.191 1.00 95.62 181 ARG A O 1
ATOM 1389 N N . VAL A 1 182 ? 24.571 3.384 -23.987 1.00 96.12 182 VAL A N 1
ATOM 1390 C CA . VAL A 1 182 ? 25.543 2.592 -24.757 1.00 96.12 182 VAL A CA 1
ATOM 1391 C C . VAL A 1 182 ? 25.865 1.276 -24.047 1.00 96.12 182 VAL A C 1
ATOM 1393 O O . VAL A 1 182 ? 25.869 0.234 -24.699 1.00 96.12 182 VAL A O 1
ATOM 1396 N N . ALA A 1 183 ? 26.077 1.305 -22.727 1.00 97.50 183 ALA A N 1
ATOM 1397 C CA . ALA A 1 183 ? 26.337 0.101 -21.937 1.00 97.50 183 ALA A CA 1
ATOM 1398 C C . ALA A 1 183 ? 25.170 -0.900 -22.008 1.00 97.50 183 ALA A C 1
ATOM 1400 O O . ALA A 1 183 ? 25.382 -2.036 -22.424 1.00 97.50 183 ALA A O 1
ATOM 1401 N N . VAL A 1 184 ? 23.935 -0.455 -21.743 1.00 95.38 184 VAL A N 1
ATOM 1402 C CA . VAL A 1 184 ? 22.743 -1.323 -21.801 1.00 95.38 184 VAL A CA 1
ATOM 1403 C C . VAL A 1 184 ? 22.538 -1.902 -23.206 1.00 95.38 184 VAL A C 1
ATOM 1405 O O . VAL A 1 184 ? 22.234 -3.083 -23.363 1.00 95.38 184 VAL A O 1
ATOM 1408 N N . ARG A 1 185 ? 22.748 -1.106 -24.265 1.00 95.00 185 AR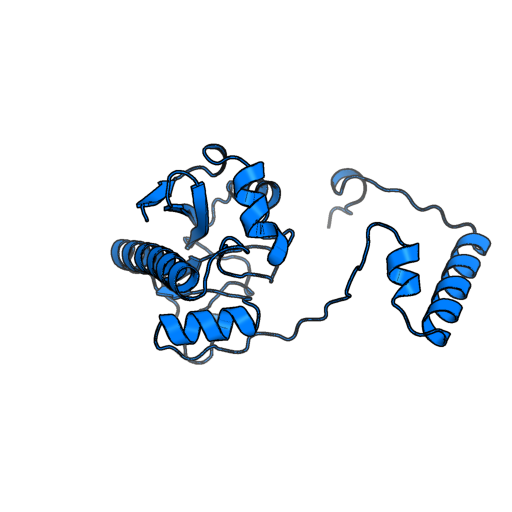G A N 1
ATOM 1409 C CA . ARG A 1 185 ? 22.671 -1.603 -25.653 1.00 95.00 185 ARG A CA 1
ATOM 1410 C C . ARG A 1 185 ? 23.723 -2.676 -25.946 1.00 95.00 185 ARG A C 1
ATOM 1412 O O . ARG A 1 185 ? 23.417 -3.639 -26.646 1.00 95.00 185 ARG A O 1
ATOM 1419 N N . ARG A 1 186 ? 24.943 -2.522 -25.421 1.00 96.75 186 ARG A N 1
ATOM 1420 C CA . ARG A 1 186 ? 26.015 -3.519 -25.554 1.00 96.75 186 ARG A CA 1
ATOM 1421 C C . ARG A 1 186 ? 25.673 -4.810 -24.808 1.00 96.75 186 ARG A C 1
ATOM 1423 O O . ARG A 1 186 ? 25.839 -5.877 -25.386 1.00 96.75 186 ARG A O 1
ATOM 1430 N N . GLU A 1 187 ? 25.170 -4.718 -23.579 1.00 96.19 187 GLU A N 1
ATOM 1431 C CA . GLU A 1 187 ? 24.748 -5.880 -22.779 1.00 96.19 187 GLU A CA 1
ATOM 1432 C C . GLU A 1 187 ? 23.635 -6.668 -23.474 1.00 96.19 187 GLU A C 1
ATOM 1434 O O . GLU A 1 187 ? 23.732 -7.885 -23.612 1.00 96.19 187 GLU A O 1
ATOM 1439 N N . ARG A 1 188 ? 22.622 -5.976 -24.009 1.00 93.25 188 ARG A N 1
ATOM 1440 C CA . ARG A 1 188 ? 21.546 -6.623 -24.774 1.00 93.25 188 ARG A CA 1
ATOM 1441 C C . ARG A 1 188 ? 22.050 -7.320 -26.036 1.00 93.25 188 ARG A C 1
ATOM 1443 O O . ARG A 1 188 ? 21.554 -8.393 -26.364 1.00 93.25 188 ARG A O 1
ATOM 1450 N N . ARG A 1 189 ? 23.023 -6.730 -26.740 1.00 94.69 189 ARG A N 1
ATOM 1451 C CA . ARG A 1 189 ? 23.651 -7.372 -27.904 1.00 94.69 189 ARG A CA 1
ATOM 1452 C C . ARG A 1 189 ? 24.392 -8.642 -27.494 1.00 94.69 189 ARG A C 1
ATOM 1454 O O . ARG A 1 189 ? 24.162 -9.675 -28.103 1.00 94.69 189 ARG A O 1
ATOM 1461 N N . ALA A 1 190 ? 25.208 -8.569 -26.445 1.00 96.75 190 ALA A N 1
ATOM 1462 C CA . ALA A 1 190 ? 25.936 -9.728 -25.935 1.00 96.75 190 ALA A CA 1
ATOM 1463 C C . ALA A 1 190 ? 24.984 -10.854 -25.493 1.00 96.75 190 ALA A C 1
ATOM 1465 O O . ALA A 1 190 ? 25.238 -12.018 -25.783 1.00 96.75 190 ALA A O 1
ATOM 1466 N N . PHE A 1 191 ? 23.859 -10.513 -24.852 1.00 95.69 191 PHE A N 1
ATOM 1467 C CA . PHE A 1 191 ? 22.818 -11.481 -24.498 1.00 95.69 191 PHE A CA 1
ATOM 1468 C C . PHE A 1 191 ? 22.223 -12.174 -25.735 1.00 95.69 191 PHE A C 1
ATOM 1470 O O . PHE A 1 191 ? 22.076 -13.392 -25.740 1.00 95.69 191 PHE A O 1
ATOM 1477 N N . ALA A 1 192 ? 21.915 -11.413 -26.791 1.00 93.12 192 ALA A N 1
ATOM 1478 C CA . ALA A 1 192 ? 21.375 -11.964 -28.035 1.00 93.12 192 ALA A CA 1
ATOM 1479 C C . ALA A 1 192 ? 22.395 -12.842 -28.787 1.00 93.12 192 ALA A C 1
ATOM 1481 O O . ALA A 1 192 ? 22.039 -13.903 -29.289 1.00 93.12 192 ALA A O 1
ATOM 1482 N N . GLU A 1 193 ? 23.664 -12.425 -28.837 1.00 96.88 193 GLU A N 1
ATOM 1483 C CA . GLU A 1 193 ? 24.758 -13.174 -29.478 1.00 96.88 193 GLU A CA 1
ATOM 1484 C C . GLU A 1 193 ? 25.084 -14.488 -28.751 1.00 96.88 193 GLU A C 1
ATOM 1486 O O . GLU A 1 193 ? 25.570 -15.427 -29.375 1.00 96.88 193 GLU A O 1
ATOM 1491 N N . ALA A 1 194 ? 24.785 -14.582 -27.453 1.00 97.50 194 ALA A N 1
ATOM 1492 C CA . ALA A 1 194 ? 25.003 -15.789 -26.660 1.00 97.50 194 ALA A CA 1
ATOM 1493 C C . ALA A 1 194 ? 23.980 -16.914 -26.926 1.00 97.50 194 ALA A C 1
ATOM 1495 O O . ALA A 1 194 ? 24.175 -18.028 -26.446 1.00 97.50 194 ALA A O 1
ATOM 1496 N N . GLY A 1 195 ? 22.905 -16.652 -27.682 1.00 95.25 195 GLY A N 1
ATOM 1497 C CA . GLY A 1 195 ? 21.922 -17.673 -28.066 1.00 95.25 195 GLY A CA 1
ATOM 1498 C C . GLY A 1 195 ? 20.943 -18.091 -26.960 1.00 95.25 195 GLY A C 1
ATOM 1499 O O . GLY A 1 195 ? 20.362 -19.169 -27.046 1.00 95.25 195 GLY A O 1
ATOM 1500 N N . TYR A 1 196 ? 20.753 -17.267 -25.924 1.00 94.12 196 TYR A N 1
ATOM 1501 C CA . TYR A 1 196 ? 19.774 -17.531 -24.863 1.00 94.12 196 TYR A CA 1
ATOM 1502 C C . TYR A 1 196 ? 18.323 -17.350 -25.343 1.00 94.12 196 TYR A C 1
ATOM 1504 O O . TYR A 1 196 ? 18.021 -16.447 -26.125 1.00 94.1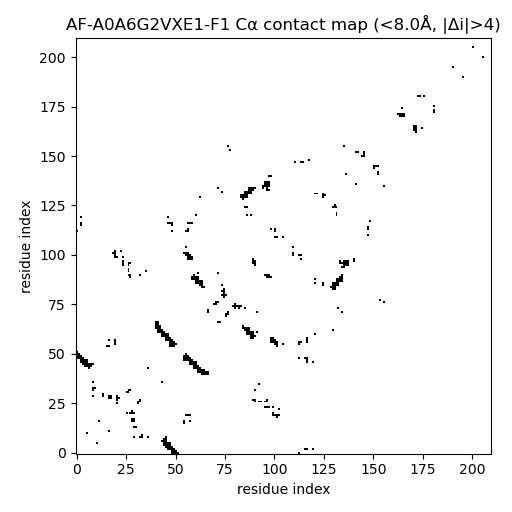2 196 TYR A O 1
ATOM 1512 N N . GLU A 1 197 ? 17.403 -18.155 -24.803 1.00 92.50 197 GLU A N 1
ATOM 1513 C CA . GLU A 1 197 ? 15.956 -18.004 -25.000 1.00 92.50 197 GLU A CA 1
ATOM 1514 C C . GLU A 1 197 ? 15.311 -17.335 -23.776 1.00 92.50 197 GLU A C 1
ATOM 1516 O O . GLU A 1 197 ? 15.597 -17.694 -22.634 1.00 92.50 197 GLU A O 1
ATOM 1521 N N . VAL A 1 198 ? 14.413 -16.373 -24.011 1.00 91.69 198 VAL A N 1
ATOM 1522 C CA . VAL A 1 198 ? 13.600 -15.737 -22.963 1.00 91.69 198 VAL A CA 1
ATOM 1523 C C . VAL A 1 198 ? 12.146 -16.126 -23.168 1.00 91.69 198 VAL A C 1
ATOM 1525 O O . VAL A 1 198 ? 11.582 -15.897 -24.236 1.00 91.69 198 VAL A O 1
ATOM 1528 N N . ARG A 1 199 ? 11.524 -16.672 -22.122 1.00 93.19 199 ARG A N 1
ATOM 1529 C CA . ARG A 1 199 ? 10.113 -17.068 -22.121 1.00 93.19 199 ARG A CA 1
ATOM 1530 C C . ARG A 1 199 ? 9.389 -16.393 -20.965 1.00 93.19 199 ARG A C 1
ATOM 1532 O O . ARG A 1 199 ? 9.918 -16.313 -19.861 1.00 93.19 199 ARG A O 1
ATOM 1539 N N . THR A 1 200 ? 8.166 -15.936 -21.212 1.00 93.69 200 THR A N 1
ATOM 1540 C CA . THR A 1 200 ? 7.252 -15.501 -20.151 1.00 93.69 200 THR A CA 1
ATOM 1541 C C . THR A 1 200 ? 6.342 -16.667 -19.810 1.00 93.69 200 THR A C 1
ATOM 1543 O O . THR A 1 200 ? 5.558 -17.106 -20.647 1.00 93.69 200 THR A O 1
ATOM 1546 N N . LEU A 1 201 ? 6.476 -17.174 -18.592 1.00 93.31 201 LEU A N 1
ATOM 1547 C CA . LEU A 1 201 ? 5.710 -18.301 -18.078 1.00 93.31 201 LEU A CA 1
ATOM 1548 C C . LEU A 1 201 ? 4.932 -17.853 -16.840 1.00 93.31 201 LEU A C 1
ATOM 1550 O O . LEU A 1 201 ? 5.294 -16.869 -16.185 1.00 93.31 201 LEU A O 1
ATOM 1554 N N . ARG A 1 202 ? 3.856 -18.565 -16.506 1.00 91.00 202 ARG A N 1
ATOM 1555 C CA . ARG A 1 202 ? 3.212 -18.411 -15.198 1.00 91.00 202 ARG A CA 1
ATOM 1556 C C . ARG A 1 202 ? 4.169 -18.911 -14.126 1.00 91.00 202 ARG A C 1
ATOM 1558 O O . ARG A 1 202 ? 4.896 -19.872 -14.351 1.00 91.00 202 ARG A O 1
ATOM 1565 N N . LEU A 1 203 ? 4.109 -18.326 -12.931 1.00 85.81 203 LEU A N 1
ATOM 1566 C CA . LEU A 1 203 ? 4.946 -18.777 -11.816 1.00 85.81 203 LEU A CA 1
ATOM 1567 C C . LEU A 1 203 ? 4.773 -20.285 -11.548 1.00 85.81 203 LEU A C 1
ATOM 1569 O O . LEU A 1 203 ? 5.750 -20.978 -11.317 1.00 85.81 203 LEU A O 1
ATOM 1573 N N . SER A 1 204 ? 3.556 -20.820 -11.683 1.00 89.62 204 SER A N 1
ATOM 1574 C CA . SER A 1 204 ? 3.268 -22.258 -11.557 1.00 89.62 204 SER A CA 1
ATOM 1575 C C . SER A 1 204 ? 3.958 -23.153 -12.598 1.00 89.62 204 SER A C 1
ATOM 1577 O O . SER A 1 204 ? 3.972 -24.365 -12.435 1.00 89.62 204 SER A O 1
ATOM 1579 N N . GLU A 1 205 ? 4.459 -22.585 -13.695 1.00 93.44 205 GLU A N 1
ATOM 1580 C CA . GLU A 1 205 ? 5.122 -23.308 -14.788 1.00 93.44 205 GLU A CA 1
ATOM 1581 C C . GLU A 1 205 ? 6.653 -23.272 -14.666 1.00 93.44 205 GLU A C 1
ATOM 1583 O O . GLU A 1 205 ? 7.331 -23.973 -15.414 1.00 93.44 205 GLU A O 1
ATOM 1588 N N . CYS A 1 206 ? 7.204 -22.449 -13.766 1.00 90.50 206 CYS A N 1
ATOM 1589 C CA . CYS A 1 206 ? 8.650 -22.249 -13.635 1.00 90.50 206 CYS A CA 1
ATOM 1590 C C . CYS A 1 206 ? 9.157 -22.113 -12.192 1.00 90.50 206 CYS A C 1
ATOM 1592 O O . CYS A 1 206 ? 10.341 -21.858 -11.994 1.00 90.50 206 CYS A O 1
ATOM 1594 N N . ALA A 1 207 ? 8.286 -22.219 -11.188 1.00 85.50 207 ALA A N 1
ATOM 1595 C CA . ALA A 1 207 ? 8.702 -22.282 -9.796 1.00 85.50 207 ALA A CA 1
ATOM 1596 C C . ALA A 1 207 ? 9.278 -23.669 -9.504 1.00 85.50 207 ALA A C 1
ATOM 1598 O O . ALA A 1 207 ? 8.573 -24.672 -9.624 1.00 85.50 207 ALA A O 1
ATOM 1599 N N . ASP A 1 208 ? 10.540 -23.713 -9.083 1.00 79.75 208 ASP A N 1
ATOM 1600 C CA . ASP A 1 208 ? 11.115 -24.919 -8.504 1.00 79.75 208 ASP A CA 1
ATOM 1601 C C . ASP A 1 208 ? 10.389 -25.207 -7.185 1.00 79.75 208 ASP A C 1
ATOM 1603 O O . ASP A 1 208 ? 10.269 -24.337 -6.317 1.00 79.75 208 ASP A O 1
ATOM 1607 N N . THR A 1 209 ? 9.859 -26.420 -7.034 1.00 68.38 209 THR A N 1
ATOM 1608 C CA . THR A 1 209 ? 9.347 -26.877 -5.741 1.00 68.38 209 THR A CA 1
ATOM 1609 C C . THR A 1 209 ? 10.536 -27.004 -4.794 1.00 68.38 209 THR A C 1
ATOM 1611 O O . THR A 1 209 ? 11.345 -27.917 -4.960 1.00 68.38 209 THR A O 1
ATOM 1614 N N . ALA A 1 210 ? 10.662 -26.052 -3.868 1.00 57.59 210 ALA A N 1
ATOM 1615 C CA . ALA A 1 210 ? 11.627 -26.100 -2.774 1.00 57.59 210 ALA A CA 1
ATOM 1616 C C . ALA A 1 210 ? 11.343 -27.265 -1.816 1.00 57.59 210 ALA A C 1
ATOM 1618 O O . ALA A 1 210 ? 10.145 -27.578 -1.608 1.00 57.59 210 ALA A O 1
#

Mean predicted aligned error: 4.41 Å

Secondary structure (DSSP, 8-state):
-EEEEES-GGGS-HHHHHHHHTTT-GGGSHHHHHHHS--TTEEEEEEEEEETTEEEEEEEEEEES----GGG-HHHHSTTPPP--EEEES-SSSS-B--EE-TT--HHHHHHHHHHHHHHHHHHHHHTT-EEE--SB-HHHHHHHHHHHT---------------SSSHHHHHHHS-HHHHHHHHHHHHHHHHTT-------HHHH----

Foldseek 3Di:
DDKDKAQALVVPDQVLQVLLCVVQDDLSRSVNVNVVCPDPQWGWIKIFDDDPNGTFWIKIKTFGNHDPDCLQQCPNQPPPDDHWGEIEIAGPPDLTGATRGRPPDDPVRRLVRVLSVVVVNVVVCVVVVHDYDYGNYDPVRQVSVCVSVVHHDDDRDDDDDQDDPDDDPVRSLVPDDPVVSVVVVVVVVVVVVVPDDDDDDDCVVPPDDD

pLDDT: mean 94.55, std 4.8, range [57.59, 98.69]

Sequence (210 aa):
MILTLLDDLAEVSAAEWDVLAASTGLYLSHRWLAAQQPDPTARVRYALVHDGGHLVAAAPLYLIDTEPNALYRVQDLVPGRTPARTLLAGARRGYLNAPLLHPRLTPGRRREALNSLLTATASLAEAHRAQSWWLYVTDSAAAELADACGTEPVRLADDARIPLPGGTFDDYLAALPSKRRVAVRRERRAFAEAGYEVRTLRLSECADTA

Nearest PDB structures (foldseek):
  7n1l-assembly4_F  TM=5.786E-01  e=3.182E-03  Brucella abortus 2308
  3fb3-assembly1_A  TM=5.579E-01  e=4.606E-03  Trypanosoma brucei
  3n7z-assembly1_C  TM=6.598E-01  e=2.238E-01  Bacillus anthracis str. Sterne
  6yug-assembly1_B  TM=4.911E-01  e=3.745E-02  Cryptosporidium parvum Iowa II
  1xeb-assembly1_A  TM=5.343E-01  e=4.408E-01  Pseudomonas aeruginosa

Solvent-accessible surface area (backbone atoms only — not comparable to full-atom values): 12469 Å² total; per-residue (Å²): 119,48,79,47,77,40,77,54,70,84,83,50,59,51,72,62,46,31,59,27,17,68,87,67,36,67,40,57,21,43,73,47,43,58,71,58,60,83,40,100,38,41,51,58,33,38,38,37,32,30,48,98,86,39,81,41,26,42,37,44,36,31,42,48,78,52,71,92,51,67,94,72,34,61,46,77,70,40,87,95,46,70,88,69,49,38,23,40,43,31,40,91,58,74,81,42,25,51,84,29,48,36,83,86,51,51,73,69,58,43,51,54,46,49,51,51,52,50,47,54,49,51,54,55,13,59,78,65,69,28,51,69,44,72,57,49,45,43,74,71,46,35,52,54,49,18,67,74,68,75,47,83,75,79,93,84,78,87,86,88,86,79,84,70,51,78,91,46,74,63,41,36,43,68,75,42,59,70,71,56,39,54,49,53,55,50,52,53,46,54,49,60,74,68,68,70,85,86,81,92,72,58,65,92,77,72,60,78,87,124